Protein AF-A0AAW0NR83-F1 (afdb_monomer)

Sequence (192 aa):
MALLSALTPVLAAVLCVIIGFMFVKSRGSEVKTQAKPKDFRPWVDQDLQDNTDGHGKNDDDDDLEDHTEEEELQHVPYSPPRYPEEAMLKRSQEFYSVMNQRRSVRFISPEPVPREVIDNVIRTAGTAPSGAHTEPWTFVVVSDPETKHQIRLIVEEEEEVNYRQRMGDKWVQDLARLKTNWIKEYLDVAHI

Foldseek 3Di:
DPDPPPCVVVVVVVVVVVVVVVVVVVVPDDDPPPDPDPPCDPPDDPVPPDCPVDPDPDPPPPPPPPPPPVVPDDDDDDDDDDDDPVVVVVVVVVVCVVVVPDDDDQDAALDADDVVVVVVVVVVVQPDDDDVNPSPDDDDDDADLVVLVVVLVVQLVVQQCCLVPVVDDVNNVVCVVVVDGSHRVCSNRDHD

InterPro domains:
  IPR000415 Nitroreductase-like [G3DSA:3.40.109.10] (69-192)
  IPR000415 Nitroreductase-like [SSF55469] (93-170)
  IPR029479 Nitroreductase [PF00881] (101-161)
  IPR050627 Nitroreductase/BluB [PTHR23026] (84-191)

Structure (mmCIF, N/CA/C/O backbone):
data_AF-A0AAW0NR83-F1
#
_entry.id   AF-A0AAW0NR83-F1
#
loop_
_atom_site.group_PDB
_atom_site.id
_atom_site.type_symbol
_atom_site.label_atom_id
_atom_site.label_alt_id
_atom_site.label_comp_id
_atom_site.label_asym_id
_atom_site.label_entity_id
_atom_site.label_seq_id
_atom_site.pdbx_PDB_ins_code
_atom_site.Cartn_x
_atom_site.Cartn_y
_atom_site.Cartn_z
_atom_site.occupancy
_atom_site.B_iso_or_equiv
_atom_site.auth_seq_id
_atom_site.auth_comp_id
_atom_site.auth_asym_id
_atom_site.auth_atom_id
_atom_site.pdbx_PDB_model_num
ATOM 1 N N . MET A 1 1 ? -9.651 94.590 4.106 1.00 51.81 1 MET A N 1
ATOM 2 C CA . MET A 1 1 ? -9.688 93.504 5.115 1.00 51.81 1 MET A CA 1
ATOM 3 C C . MET A 1 1 ? -8.760 92.389 4.644 1.00 51.81 1 MET A C 1
ATOM 5 O O . MET A 1 1 ? -9.206 91.369 4.144 1.00 51.81 1 MET A O 1
ATOM 9 N N . ALA A 1 2 ? -7.455 92.658 4.691 1.00 57.59 2 ALA A N 1
ATOM 10 C CA . ALA A 1 2 ? -6.404 91.938 3.971 1.00 57.59 2 ALA A CA 1
ATOM 11 C C . ALA A 1 2 ? -5.370 91.346 4.948 1.00 57.59 2 ALA A C 1
ATOM 13 O O . ALA A 1 2 ? -4.185 91.630 4.843 1.00 57.59 2 ALA A O 1
ATOM 14 N N . LEU A 1 3 ? -5.826 90.570 5.941 1.00 56.59 3 LEU A N 1
ATOM 15 C CA . LEU A 1 3 ? -4.945 89.986 6.970 1.00 56.59 3 LEU A CA 1
ATOM 16 C C . LEU A 1 3 ? -5.145 88.477 7.223 1.00 56.59 3 LEU A C 1
ATOM 18 O O . LEU A 1 3 ? -4.473 87.923 8.082 1.00 56.59 3 LEU A O 1
ATOM 22 N N . LEU A 1 4 ? -5.996 87.777 6.458 1.00 58.78 4 LEU A N 1
ATOM 23 C CA . LEU A 1 4 ? -6.287 86.342 6.672 1.00 58.78 4 LEU A CA 1
ATOM 24 C C . LEU A 1 4 ? -5.821 85.396 5.542 1.00 58.78 4 LEU A C 1
ATOM 26 O O . LEU A 1 4 ? -6.025 84.193 5.639 1.00 58.78 4 LEU A O 1
ATOM 30 N N . SER A 1 5 ? -5.148 85.899 4.497 1.00 62.84 5 SER A N 1
ATOM 31 C CA . SER A 1 5 ? -4.707 85.092 3.337 1.00 62.84 5 SER A CA 1
ATOM 32 C C . SER A 1 5 ? -3.229 84.662 3.365 1.00 62.84 5 SER A C 1
ATOM 34 O O . SER A 1 5 ? -2.835 83.841 2.543 1.00 62.84 5 SER A O 1
ATOM 36 N N . ALA A 1 6 ? -2.401 85.199 4.269 1.00 60.38 6 ALA A N 1
ATOM 37 C CA . ALA A 1 6 ? -0.961 84.894 4.326 1.00 60.38 6 ALA A CA 1
ATOM 38 C C . ALA A 1 6 ? -0.578 83.898 5.441 1.00 60.38 6 ALA A C 1
ATOM 40 O O . ALA A 1 6 ? 0.533 83.376 5.450 1.00 60.38 6 ALA A O 1
ATOM 41 N N . LEU A 1 7 ? -1.493 83.614 6.376 1.00 61.34 7 LEU A N 1
ATOM 42 C CA . LEU A 1 7 ? -1.239 82.767 7.550 1.00 61.34 7 LEU A CA 1
ATOM 43 C C . LEU A 1 7 ? -1.549 81.279 7.328 1.00 61.34 7 LEU A C 1
ATOM 45 O O . LEU A 1 7 ? -1.087 80.442 8.098 1.00 61.34 7 LEU A O 1
ATOM 49 N N . THR A 1 8 ? -2.273 80.926 6.267 1.00 66.69 8 THR A N 1
ATOM 50 C CA . THR A 1 8 ? -2.659 79.544 5.944 1.00 66.69 8 THR A CA 1
ATOM 51 C C . THR A 1 8 ? -1.502 78.626 5.510 1.00 66.69 8 THR A C 1
ATOM 53 O O . THR A 1 8 ? -1.447 77.509 6.027 1.00 66.69 8 THR A O 1
ATOM 56 N N . PRO A 1 9 ? -0.534 79.026 4.654 1.00 72.75 9 PRO A N 1
ATOM 57 C CA . PRO A 1 9 ? 0.568 78.130 4.289 1.00 72.75 9 PRO A CA 1
ATOM 58 C C . PRO A 1 9 ? 1.574 77.940 5.435 1.00 72.75 9 PRO A C 1
ATOM 60 O O . PRO A 1 9 ? 2.150 76.863 5.575 1.00 72.75 9 PRO A O 1
ATOM 63 N N . VAL A 1 10 ? 1.746 78.950 6.295 1.00 77.06 10 VAL A N 1
ATOM 64 C CA . VAL A 1 10 ? 2.647 78.882 7.458 1.00 77.06 10 VAL A CA 1
ATOM 65 C C . VAL A 1 10 ? 2.077 77.952 8.533 1.00 77.06 10 VAL A C 1
ATOM 67 O O . VAL A 1 10 ? 2.801 77.105 9.051 1.00 77.06 10 VAL A O 1
ATOM 70 N N . LEU A 1 11 ? 0.772 78.035 8.815 1.00 75.81 11 LEU A N 1
ATOM 71 C CA . LEU A 1 11 ? 0.096 77.112 9.735 1.00 75.81 11 LEU A CA 1
ATOM 72 C C . LEU A 1 11 ? 0.131 75.662 9.237 1.00 75.81 11 LEU A C 1
ATOM 74 O O . LEU A 1 11 ? 0.391 74.764 10.033 1.00 75.81 11 LEU A O 1
ATOM 78 N N . ALA A 1 12 ? -0.060 75.427 7.934 1.00 77.56 12 ALA A N 1
ATOM 79 C CA . ALA A 1 12 ? 0.032 74.088 7.349 1.00 77.56 12 ALA A CA 1
ATOM 80 C C . ALA A 1 12 ? 1.455 73.505 7.437 1.00 77.56 12 ALA A C 1
ATOM 82 O O . ALA A 1 12 ? 1.621 72.344 7.806 1.00 77.56 12 ALA A O 1
ATOM 83 N N . ALA A 1 13 ? 2.489 74.312 7.174 1.00 80.75 13 ALA A N 1
ATOM 84 C CA . ALA A 1 13 ? 3.881 73.881 7.298 1.00 80.75 13 ALA A CA 1
ATOM 85 C C . ALA A 1 13 ? 4.257 73.542 8.752 1.00 80.75 13 ALA A C 1
ATOM 87 O O . ALA A 1 13 ? 4.880 72.511 9.003 1.00 80.75 13 ALA A O 1
ATOM 88 N N . VAL A 1 14 ? 3.823 74.360 9.719 1.00 84.56 14 VAL A N 1
ATOM 89 C CA . VAL A 1 14 ? 4.037 74.097 11.152 1.00 84.56 14 VAL A CA 1
ATOM 90 C C . VAL A 1 14 ? 3.306 72.824 11.592 1.00 84.56 14 VAL A C 1
ATOM 92 O O . VAL A 1 14 ? 3.890 72.005 12.300 1.00 84.56 14 VAL A O 1
ATOM 95 N N . LEU A 1 15 ? 2.076 72.595 11.120 1.00 82.81 15 LEU A N 1
ATOM 96 C CA . LEU A 1 15 ? 1.317 71.378 11.423 1.00 82.81 15 LEU A CA 1
ATOM 97 C C . LEU A 1 15 ? 2.002 70.117 10.861 1.00 82.81 15 LEU A C 1
ATOM 99 O O . LEU A 1 15 ? 2.117 69.119 11.569 1.00 82.81 15 LEU A O 1
ATOM 103 N N . CYS A 1 16 ? 2.527 70.171 9.632 1.00 79.00 16 CYS A N 1
ATOM 104 C CA . CYS A 1 16 ? 3.270 69.063 9.020 1.00 79.00 16 CYS A CA 1
ATOM 105 C C . CYS A 1 16 ? 4.573 68.740 9.768 1.00 79.00 16 CYS A C 1
ATOM 107 O O . CYS A 1 16 ? 4.898 67.567 9.952 1.00 79.00 16 CYS A O 1
ATOM 109 N N . VAL A 1 17 ? 5.300 69.758 10.245 1.00 84.75 17 VAL A N 1
ATOM 110 C CA . VAL A 1 17 ? 6.517 69.561 11.053 1.00 84.75 17 VAL A CA 1
ATOM 111 C C . VAL A 1 17 ? 6.177 68.953 12.417 1.00 84.75 17 VAL A C 1
ATOM 113 O O . VAL A 1 17 ? 6.865 68.033 12.853 1.00 84.75 17 VAL A O 1
ATOM 116 N N . ILE A 1 18 ? 5.094 69.395 13.067 1.00 82.94 18 ILE A N 1
ATOM 117 C CA . ILE A 1 18 ? 4.640 68.837 14.353 1.00 82.94 18 ILE A CA 1
ATOM 118 C C . ILE A 1 18 ? 4.203 67.373 14.193 1.00 82.94 18 ILE A C 1
ATOM 120 O O . ILE A 1 18 ? 4.628 66.527 14.980 1.00 82.94 18 ILE A O 1
ATOM 124 N N . ILE A 1 19 ? 3.426 67.044 13.155 1.00 79.44 19 ILE A N 1
ATOM 125 C CA . ILE A 1 19 ? 2.998 65.663 12.868 1.00 79.44 19 ILE A CA 1
ATOM 126 C C . ILE A 1 19 ? 4.209 64.775 12.541 1.00 79.44 19 ILE A C 1
ATOM 128 O O . ILE A 1 19 ? 4.310 63.662 13.059 1.00 79.44 19 ILE A O 1
ATOM 132 N N . GLY A 1 20 ? 5.168 65.274 11.753 1.00 75.31 20 GLY A N 1
ATOM 133 C CA . GLY A 1 20 ? 6.422 64.572 11.468 1.00 75.31 20 GLY A CA 1
ATOM 134 C C . GLY A 1 20 ? 7.257 64.320 12.728 1.00 75.31 20 GLY A C 1
ATOM 135 O O . GLY A 1 20 ? 7.747 63.210 12.932 1.00 75.31 20 GLY A O 1
ATOM 136 N N . PHE A 1 21 ? 7.360 65.307 13.623 1.00 75.38 21 PHE A N 1
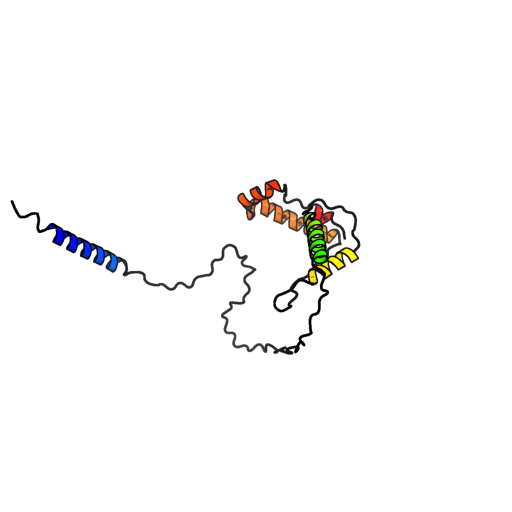ATOM 137 C CA . PHE A 1 21 ? 8.086 65.170 14.888 1.00 75.38 21 PHE A CA 1
ATOM 138 C C . PHE A 1 21 ? 7.394 64.194 15.851 1.00 75.38 21 PHE A C 1
ATOM 140 O O . PHE A 1 21 ? 8.069 63.421 16.530 1.00 75.38 21 PHE A O 1
ATOM 147 N N . MET A 1 22 ? 6.055 64.158 15.870 1.00 73.38 22 MET A N 1
ATOM 148 C CA . MET A 1 22 ? 5.290 63.149 16.611 1.00 73.38 22 MET A CA 1
ATOM 149 C C . MET A 1 22 ? 5.502 61.737 16.046 1.00 73.38 22 MET A C 1
ATOM 151 O O . MET A 1 22 ? 5.688 60.807 16.826 1.00 73.38 22 MET A O 1
ATOM 155 N N . PHE A 1 23 ? 5.569 61.569 14.720 1.00 67.56 23 PHE A N 1
ATOM 156 C CA . PHE A 1 23 ? 5.873 60.277 14.087 1.00 67.56 23 PHE A CA 1
ATOM 157 C C . PHE A 1 23 ? 7.313 59.807 14.346 1.00 67.56 23 PHE A C 1
ATOM 159 O O . PHE A 1 23 ? 7.539 58.621 14.580 1.00 67.56 23 PHE A O 1
ATOM 166 N N . VAL A 1 24 ? 8.292 60.719 14.345 1.00 67.88 24 VAL A N 1
ATOM 167 C CA . VAL A 1 24 ? 9.697 60.394 14.654 1.00 67.88 24 VAL A CA 1
ATOM 168 C C . VAL A 1 24 ? 9.872 60.072 16.140 1.00 67.88 24 VAL A C 1
ATOM 170 O O . VAL A 1 24 ? 10.526 59.087 16.475 1.00 67.88 24 VAL A O 1
ATOM 173 N N . LYS A 1 25 ? 9.236 60.836 17.038 1.00 64.06 25 LYS A N 1
ATOM 174 C CA . LYS A 1 25 ? 9.297 60.595 18.488 1.00 64.06 25 LYS A CA 1
ATOM 175 C C . LYS A 1 25 ? 8.503 59.351 18.914 1.00 64.06 25 LYS A C 1
ATOM 177 O O . LYS A 1 25 ? 8.915 58.674 19.847 1.00 64.06 25 LYS A O 1
ATOM 182 N N . SER A 1 26 ? 7.435 58.993 18.194 1.00 53.50 26 SER A N 1
ATOM 183 C CA . SER A 1 26 ? 6.688 57.739 18.397 1.00 53.50 26 SER A CA 1
ATOM 184 C C . SER A 1 26 ? 7.454 56.490 17.943 1.00 53.50 26 SER A C 1
ATOM 186 O O . SER A 1 26 ? 7.093 55.391 18.354 1.00 53.50 26 SER A O 1
ATOM 188 N N . ARG A 1 27 ? 8.504 56.623 17.120 1.00 51.97 27 ARG A N 1
ATOM 189 C CA . ARG A 1 27 ? 9.370 55.499 16.703 1.00 51.97 27 ARG A CA 1
ATOM 190 C C . ARG A 1 27 ? 10.531 55.237 17.670 1.00 51.97 27 ARG A C 1
ATOM 192 O O . ARG A 1 27 ? 11.371 54.388 17.396 1.00 51.97 27 ARG A O 1
ATOM 199 N N . GLY A 1 28 ? 10.586 55.956 18.792 1.00 53.12 28 GLY A N 1
ATOM 200 C CA . GLY A 1 28 ? 11.671 55.899 19.766 1.00 53.12 28 GLY A CA 1
ATOM 201 C C . GLY A 1 28 ? 11.268 55.308 21.114 1.00 53.12 28 GLY A C 1
ATOM 202 O O . GLY A 1 28 ? 11.457 55.979 22.119 1.00 53.12 28 GLY A O 1
ATOM 203 N N . SER A 1 29 ? 10.728 54.085 21.148 1.00 43.12 29 SER A N 1
ATOM 204 C CA . SER A 1 29 ? 10.818 53.192 22.318 1.00 43.12 29 SER A CA 1
ATOM 205 C C . SER A 1 29 ? 10.321 51.778 21.983 1.00 43.12 29 SER A C 1
ATOM 207 O O . SER A 1 29 ? 9.273 51.350 22.458 1.00 43.12 29 SER A O 1
ATOM 209 N N . GLU A 1 30 ? 11.081 51.027 21.190 1.00 41.03 30 GLU A N 1
ATOM 210 C CA . GLU A 1 30 ? 11.047 49.563 21.272 1.00 41.03 30 GLU A CA 1
ATOM 211 C C . GLU A 1 30 ? 12.407 49.098 21.783 1.00 41.03 30 GLU A C 1
ATOM 213 O O . GLU A 1 30 ? 13.394 48.988 21.055 1.00 41.03 30 GLU A O 1
ATOM 218 N N . VAL A 1 31 ? 12.465 48.886 23.096 1.00 39.31 31 VAL A N 1
ATOM 219 C CA . VAL A 1 31 ? 13.538 48.135 23.739 1.00 39.31 31 VAL A CA 1
ATOM 220 C C . VAL A 1 31 ? 13.448 46.707 23.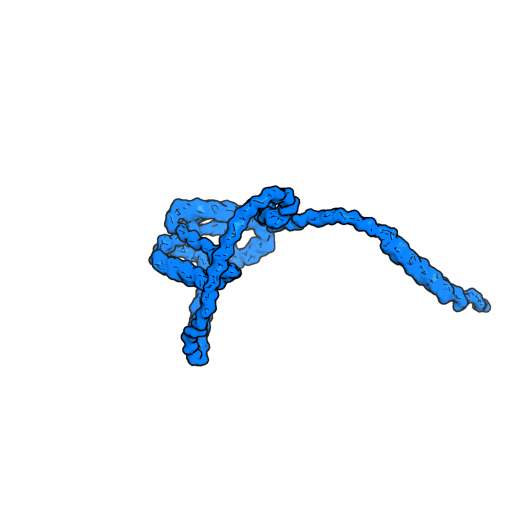206 1.00 39.31 31 VAL A C 1
ATOM 222 O O . VAL A 1 31 ? 12.484 45.995 23.481 1.00 39.31 31 VAL A O 1
ATOM 225 N N . LYS A 1 32 ? 14.451 46.278 22.434 1.00 34.88 32 LYS A N 1
ATOM 226 C CA . LYS A 1 32 ? 14.649 44.864 22.102 1.00 34.88 32 LYS A CA 1
ATOM 227 C C . LYS A 1 32 ? 15.050 44.114 23.371 1.00 34.88 32 LYS A C 1
ATOM 229 O O . LYS A 1 32 ? 16.234 43.950 23.651 1.00 34.88 32 LYS A O 1
ATOM 234 N N . THR A 1 33 ? 14.071 43.619 24.118 1.00 32.91 33 THR A N 1
ATOM 235 C CA . THR A 1 33 ? 14.291 42.463 24.988 1.00 32.91 33 THR A CA 1
ATOM 236 C C . THR A 1 33 ? 14.378 41.248 24.071 1.00 32.91 33 THR A C 1
ATOM 238 O O . THR A 1 33 ? 13.367 40.776 23.557 1.00 32.91 33 THR A O 1
ATOM 241 N N . GLN A 1 34 ? 15.594 40.768 23.804 1.00 34.81 34 GLN A N 1
ATOM 242 C CA . GLN A 1 34 ? 15.801 39.460 23.183 1.00 34.81 34 GLN A CA 1
ATOM 243 C C . GLN A 1 34 ? 15.312 38.377 24.154 1.00 34.81 34 GLN A C 1
ATOM 245 O O . GLN A 1 34 ? 16.064 37.881 24.988 1.00 34.81 34 GLN A O 1
ATOM 250 N N . ALA A 1 35 ? 14.038 38.008 24.052 1.00 42.38 35 ALA A N 1
ATOM 251 C CA . ALA A 1 35 ? 13.578 36.702 24.490 1.00 42.38 35 ALA A CA 1
ATOM 252 C C . ALA A 1 35 ? 13.891 35.712 23.361 1.00 42.38 35 ALA A C 1
ATOM 254 O O . ALA A 1 35 ? 13.433 35.895 22.232 1.00 42.38 35 ALA A O 1
ATOM 255 N N . LYS A 1 36 ? 14.704 34.688 23.648 1.00 36.47 36 LYS A N 1
ATOM 256 C CA . LYS A 1 36 ? 14.874 33.536 22.750 1.00 36.47 36 LYS A CA 1
ATOM 257 C C . LYS A 1 36 ? 13.480 32.975 22.422 1.00 36.47 36 LYS A C 1
ATOM 259 O O . LYS A 1 36 ? 12.700 32.795 23.362 1.00 36.47 36 LYS A O 1
ATOM 264 N N . PRO A 1 37 ? 13.146 32.689 21.154 1.00 34.41 37 PRO A N 1
ATOM 265 C CA . PRO A 1 37 ? 11.890 32.026 20.854 1.00 34.41 37 PRO A CA 1
ATOM 266 C C . PRO A 1 37 ? 11.963 30.620 21.456 1.00 34.41 37 PRO A C 1
ATOM 268 O O . PRO A 1 37 ? 12.789 29.807 21.051 1.00 34.41 37 PRO A O 1
ATOM 271 N N . LYS A 1 38 ? 11.139 30.348 22.474 1.00 46.84 38 LYS A N 1
ATOM 272 C CA . LYS A 1 38 ? 10.776 28.967 22.788 1.00 46.84 38 LYS A CA 1
ATOM 273 C C . LYS A 1 38 ? 9.878 28.518 21.650 1.00 46.84 38 LYS A C 1
ATOM 275 O O . LYS A 1 38 ? 8.823 29.110 21.432 1.00 46.84 38 LYS A O 1
ATOM 280 N N . ASP A 1 39 ? 10.361 27.532 20.920 1.00 50.97 39 ASP A N 1
ATOM 281 C CA . ASP A 1 39 ? 9.724 26.940 19.759 1.00 50.97 39 ASP A CA 1
ATOM 282 C C . ASP A 1 39 ? 8.417 26.261 20.204 1.00 50.97 39 ASP A C 1
ATOM 284 O O . ASP A 1 39 ? 8.386 25.101 20.603 1.00 50.97 39 ASP A O 1
ATOM 288 N N . PHE A 1 40 ? 7.327 27.028 20.273 1.00 44.75 40 PHE A N 1
ATOM 289 C CA . PHE A 1 40 ? 6.031 26.516 20.705 1.00 44.75 40 PHE A CA 1
ATOM 290 C C . PHE A 1 40 ? 5.298 25.999 19.471 1.00 44.75 40 PHE A C 1
ATOM 292 O O . PHE A 1 40 ? 4.624 26.757 18.773 1.00 44.75 40 PHE A O 1
ATOM 299 N N . ARG A 1 41 ? 5.480 24.707 19.177 1.00 58.50 41 ARG A N 1
ATOM 300 C CA . ARG A 1 41 ? 4.771 23.976 18.119 1.00 58.50 41 ARG A CA 1
ATOM 301 C C . ARG A 1 41 ? 3.628 23.179 18.771 1.00 58.50 41 ARG A C 1
ATOM 303 O O . ARG A 1 41 ? 3.885 22.095 19.277 1.00 58.50 41 ARG A O 1
ATOM 310 N N . PRO A 1 42 ? 2.373 23.673 18.784 1.00 53.88 42 PRO A N 1
ATOM 311 C CA . PRO A 1 42 ? 1.284 23.068 19.569 1.00 53.88 42 PRO A CA 1
ATOM 312 C C . PRO A 1 42 ? 0.778 21.717 19.038 1.00 53.88 42 PRO A C 1
ATOM 314 O O . PRO A 1 42 ? -0.084 21.113 19.659 1.00 53.88 42 PRO A O 1
ATOM 317 N N . TRP A 1 43 ? 1.257 21.300 17.865 1.00 55.34 43 TRP A N 1
ATOM 318 C CA . TRP A 1 43 ? 0.833 20.102 17.132 1.00 55.34 43 TRP A CA 1
ATOM 319 C C . TRP A 1 43 ? 1.953 19.064 16.983 1.00 55.34 43 TRP A C 1
ATOM 321 O O . TRP A 1 43 ? 1.799 18.104 16.238 1.00 55.34 43 TRP A O 1
ATOM 331 N N . VAL A 1 44 ? 3.099 19.288 17.630 1.00 50.03 44 VAL A N 1
ATOM 332 C CA . VAL A 1 44 ? 4.182 18.306 17.681 1.00 50.03 44 VAL A CA 1
ATOM 333 C C . VAL A 1 44 ? 4.055 17.597 19.017 1.00 50.03 44 VAL A C 1
ATOM 335 O O . VAL A 1 44 ? 4.216 18.233 20.061 1.00 50.03 44 VAL A O 1
ATOM 338 N N . ASP A 1 45 ? 3.724 16.310 18.963 1.00 64.94 45 ASP A N 1
ATOM 339 C CA . ASP A 1 45 ? 3.729 15.425 20.122 1.00 64.94 45 ASP A CA 1
ATOM 340 C C . ASP A 1 45 ? 5.099 15.535 20.811 1.00 64.94 45 ASP A C 1
ATOM 342 O O . ASP A 1 45 ? 6.155 15.516 20.172 1.00 64.94 45 ASP A O 1
ATOM 346 N N . GLN A 1 46 ? 5.086 15.799 22.116 1.00 55.12 46 GLN A N 1
ATOM 347 C CA . GLN A 1 46 ? 6.273 16.214 22.873 1.00 55.12 46 GLN A CA 1
ATOM 348 C C . GLN A 1 46 ? 7.317 15.086 22.992 1.00 55.12 46 GLN A C 1
ATOM 350 O O . GLN A 1 46 ? 8.488 15.338 23.250 1.00 55.12 46 GLN A O 1
ATOM 355 N N . ASP A 1 47 ? 6.876 13.859 22.749 1.00 57.09 47 ASP A N 1
ATOM 356 C CA . ASP A 1 47 ? 7.601 12.597 22.637 1.00 57.09 47 ASP A CA 1
ATOM 357 C C . ASP A 1 47 ? 8.257 12.366 21.261 1.00 57.09 47 ASP A C 1
ATOM 359 O O . ASP A 1 47 ? 9.094 11.476 21.137 1.00 57.09 47 ASP A O 1
ATOM 363 N N . LEU A 1 48 ? 7.966 13.201 20.253 1.00 55.22 48 LEU A N 1
ATOM 364 C CA . LEU A 1 48 ? 8.656 13.225 18.950 1.00 55.22 48 LEU A CA 1
ATOM 365 C C . LEU A 1 48 ? 9.758 14.294 18.866 1.00 55.22 48 LEU A C 1
ATOM 367 O O . LEU A 1 48 ? 10.245 14.613 17.778 1.00 55.22 48 LEU A O 1
ATOM 371 N N . GLN A 1 49 ? 10.157 14.874 19.999 1.00 53.50 49 GLN A N 1
ATOM 372 C CA . GLN A 1 49 ? 11.339 15.729 20.064 1.00 53.50 49 GLN A CA 1
ATOM 373 C C . GLN A 1 49 ? 12.590 14.856 19.960 1.00 53.50 49 GLN A C 1
ATOM 375 O O . GLN A 1 49 ? 13.097 14.342 20.953 1.00 53.50 49 GLN A O 1
ATOM 380 N N . ASP A 1 50 ? 13.075 14.682 18.733 1.00 57.16 50 ASP A N 1
ATOM 381 C CA . ASP A 1 50 ? 14.439 14.228 18.488 1.00 57.16 50 ASP A CA 1
ATOM 382 C C . ASP A 1 50 ? 15.409 15.215 19.165 1.00 57.16 50 ASP A C 1
ATOM 384 O O . ASP A 1 50 ? 15.340 16.431 18.961 1.00 57.16 50 ASP A O 1
ATOM 388 N N . ASN A 1 51 ? 16.301 14.694 20.007 1.00 48.25 51 ASN A N 1
ATOM 389 C CA . ASN A 1 51 ? 17.286 15.464 20.766 1.00 48.25 51 ASN A CA 1
ATOM 390 C C . ASN A 1 51 ? 18.440 16.000 19.893 1.00 48.25 51 ASN A C 1
ATOM 392 O O . ASN A 1 51 ? 19.473 16.408 20.426 1.00 48.25 51 ASN A O 1
ATOM 396 N N . THR A 1 52 ? 18.279 16.060 18.571 1.00 55.25 52 THR A N 1
ATOM 397 C CA . THR A 1 52 ? 19.260 16.623 17.628 1.00 55.25 52 THR A CA 1
ATOM 398 C C . THR A 1 52 ? 19.673 18.077 17.897 1.00 55.25 52 THR A C 1
ATOM 400 O O . THR A 1 52 ? 20.738 18.481 17.443 1.00 55.25 52 THR A O 1
ATOM 403 N N . ASP A 1 53 ? 18.918 18.849 18.691 1.00 50.28 53 ASP A N 1
ATOM 404 C CA . ASP A 1 53 ? 19.277 20.230 19.072 1.00 50.28 53 ASP A CA 1
ATOM 405 C C . ASP A 1 53 ? 19.804 20.359 20.520 1.00 50.28 53 ASP A C 1
ATOM 407 O O . ASP A 1 53 ? 19.651 21.386 21.194 1.00 50.28 53 ASP A O 1
ATOM 411 N N . GLY A 1 54 ? 20.470 19.318 21.020 1.00 40.72 54 GLY A N 1
ATOM 412 C CA . GLY A 1 54 ? 21.226 19.361 22.266 1.00 40.72 54 GLY A CA 1
ATOM 413 C C . GLY A 1 54 ? 22.528 20.156 22.133 1.00 40.72 54 GLY A C 1
ATOM 414 O O . GLY A 1 54 ? 23.586 19.595 21.874 1.00 40.72 54 GLY A O 1
ATOM 415 N N . HIS A 1 55 ? 22.500 21.463 22.408 1.00 47.81 55 HIS A N 1
ATOM 416 C CA . HIS A 1 55 ? 23.691 22.198 22.864 1.00 47.81 55 HIS A CA 1
ATOM 417 C C . HIS A 1 55 ? 24.074 21.737 24.285 1.00 47.81 55 HIS A C 1
ATOM 419 O O . HIS A 1 55 ? 23.906 22.459 25.269 1.00 47.81 55 HIS A O 1
ATOM 425 N N . GLY A 1 56 ? 24.574 20.507 24.383 1.00 39.94 56 GLY A N 1
ATOM 426 C CA . GLY A 1 56 ? 25.303 19.967 25.520 1.00 39.94 56 GLY A CA 1
ATOM 427 C C . GLY A 1 56 ? 26.729 19.729 25.058 1.00 39.94 56 GLY A C 1
ATOM 428 O O . GLY A 1 56 ? 26.995 18.803 24.304 1.00 39.94 56 GLY A O 1
ATOM 429 N N . LYS A 1 57 ? 27.636 20.618 25.453 1.00 44.38 57 LYS A N 1
ATOM 430 C CA . LYS A 1 57 ? 29.068 20.438 25.250 1.00 44.38 57 LYS A CA 1
ATOM 431 C C . LYS A 1 57 ? 29.524 19.365 26.240 1.00 44.38 57 LYS A C 1
ATOM 433 O O . LYS A 1 57 ? 29.879 19.695 27.367 1.00 44.38 57 LYS A O 1
ATOM 438 N N . ASN A 1 58 ? 29.378 18.105 25.852 1.00 38.53 58 ASN A N 1
ATOM 439 C CA . ASN A 1 58 ? 30.039 16.994 26.515 1.00 38.53 58 ASN A CA 1
ATOM 440 C C . ASN A 1 58 ? 31.373 16.823 25.791 1.00 38.53 58 ASN A C 1
ATOM 442 O O . ASN A 1 58 ? 31.397 16.456 24.621 1.00 38.53 58 ASN A O 1
ATOM 446 N N . ASP A 1 59 ? 32.456 17.188 26.475 1.00 44.88 59 ASP A N 1
ATOM 447 C CA . ASP A 1 59 ? 33.842 16.969 26.051 1.00 44.88 59 ASP A CA 1
ATOM 448 C C . ASP A 1 59 ? 34.250 15.503 26.319 1.00 44.88 59 ASP A C 1
ATOM 450 O O . ASP A 1 59 ? 35.316 15.235 26.869 1.00 44.88 59 ASP A O 1
ATOM 454 N N . ASP A 1 60 ? 33.371 14.566 25.969 1.00 47.78 60 ASP A N 1
ATOM 455 C CA . ASP A 1 60 ? 33.698 13.152 25.874 1.00 47.78 60 ASP A CA 1
ATOM 456 C C . ASP A 1 60 ? 33.702 12.864 24.375 1.00 47.78 60 ASP A C 1
ATOM 458 O O . ASP A 1 60 ? 32.649 12.802 23.739 1.00 47.78 60 ASP A O 1
ATOM 462 N N . ASP A 1 61 ? 34.908 12.828 23.809 1.00 49.19 61 ASP A N 1
ATOM 463 C CA . ASP A 1 61 ? 35.186 12.293 22.482 1.00 49.19 61 ASP A CA 1
ATOM 464 C C . ASP A 1 61 ? 34.702 10.830 22.471 1.00 49.19 61 ASP A C 1
ATOM 466 O O . ASP A 1 61 ? 35.465 9.901 22.727 1.00 49.19 61 ASP A O 1
ATOM 470 N N . ASP A 1 62 ? 33.400 10.627 22.253 1.00 49.81 62 ASP A N 1
ATOM 471 C CA . ASP A 1 62 ? 32.874 9.360 21.774 1.00 49.81 62 ASP A CA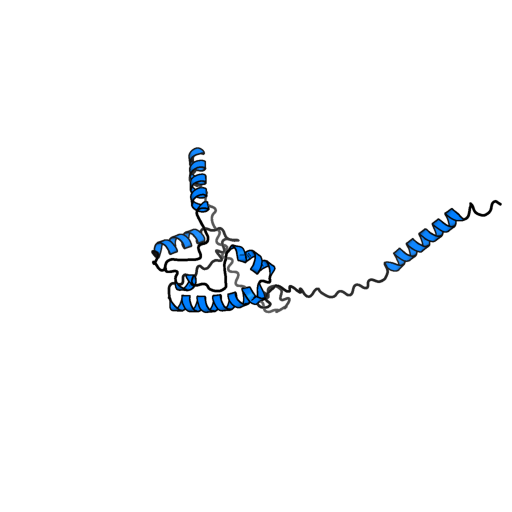 1
ATOM 472 C C . ASP A 1 62 ? 33.520 9.175 20.406 1.00 49.81 62 ASP A C 1
ATOM 474 O O . ASP A 1 62 ? 33.187 9.875 19.444 1.00 49.81 62 ASP A O 1
ATOM 478 N N . ASP A 1 63 ? 34.505 8.279 20.372 1.00 51.56 63 ASP A N 1
ATOM 479 C CA . ASP A 1 63 ? 35.078 7.680 19.181 1.00 51.56 63 ASP A CA 1
ATOM 480 C C . ASP A 1 63 ? 33.921 7.173 18.305 1.00 51.56 63 ASP A C 1
ATOM 482 O O . ASP A 1 63 ? 33.502 6.016 18.374 1.00 51.56 63 ASP A O 1
ATOM 486 N N . LEU A 1 64 ? 33.362 8.070 17.490 1.00 49.72 64 LEU A N 1
ATOM 487 C CA . LEU A 1 64 ? 32.606 7.728 16.303 1.00 49.72 64 LEU A CA 1
ATOM 488 C C . LEU A 1 64 ? 33.604 6.969 15.445 1.00 49.72 64 LEU A C 1
ATOM 490 O O . LEU A 1 64 ? 34.383 7.579 14.712 1.00 49.72 64 LEU A O 1
ATOM 494 N N . GLU A 1 65 ? 33.636 5.648 15.625 1.00 47.12 65 GLU A N 1
ATOM 495 C CA . GLU A 1 65 ? 34.351 4.750 14.741 1.00 47.12 65 GLU A CA 1
ATOM 496 C C . GLU A 1 65 ? 33.889 5.100 13.333 1.00 47.12 65 GLU A C 1
ATOM 498 O O . GLU A 1 65 ? 32.735 4.900 12.944 1.00 47.12 65 GLU A O 1
ATOM 503 N N . ASP A 1 66 ? 34.808 5.739 12.622 1.00 46.62 66 ASP A N 1
ATOM 504 C CA . ASP A 1 66 ? 34.690 6.144 11.245 1.00 46.62 66 ASP A CA 1
ATOM 505 C C . ASP A 1 66 ? 34.609 4.863 10.416 1.00 46.62 66 ASP A C 1
ATOM 507 O O . ASP A 1 66 ? 35.590 4.381 9.857 1.00 46.62 66 ASP A O 1
ATOM 511 N N . HIS A 1 67 ? 33.424 4.255 10.374 1.00 45.75 67 HIS A N 1
ATOM 512 C CA . HIS A 1 67 ? 33.081 3.233 9.399 1.00 45.75 67 HIS A CA 1
ATOM 513 C C . HIS A 1 67 ? 32.878 3.901 8.027 1.00 45.75 67 HIS A C 1
ATOM 515 O O . HIS A 1 67 ? 31.898 3.638 7.336 1.00 45.75 67 HIS A O 1
ATOM 521 N N . THR A 1 68 ? 33.801 4.771 7.607 1.00 49.12 68 THR A N 1
ATOM 522 C CA . THR A 1 68 ? 34.006 5.122 6.199 1.00 49.12 68 THR A CA 1
ATOM 523 C C . THR A 1 68 ? 34.835 4.027 5.540 1.00 49.12 68 THR A C 1
ATOM 525 O O . THR A 1 68 ? 35.861 4.256 4.904 1.00 49.12 68 THR A O 1
ATOM 528 N N . GLU A 1 69 ? 34.331 2.796 5.587 1.00 51.97 69 GLU A N 1
ATOM 529 C CA . GLU A 1 69 ? 34.458 1.995 4.378 1.00 51.97 69 GLU A CA 1
ATOM 530 C C . GLU A 1 69 ? 33.467 2.617 3.390 1.00 51.97 69 GLU A C 1
ATOM 532 O O . GLU A 1 69 ? 32.329 2.175 3.255 1.00 51.97 69 GLU A O 1
ATOM 537 N N . GLU A 1 70 ? 33.865 3.738 2.770 1.00 57.25 70 GLU A N 1
ATOM 538 C CA . GLU A 1 70 ? 33.222 4.233 1.559 1.00 57.25 70 GLU A CA 1
ATOM 539 C C . GLU A 1 70 ? 33.350 3.094 0.547 1.00 57.25 70 GLU A C 1
ATOM 541 O O . GLU A 1 70 ? 34.369 2.964 -0.133 1.00 57.25 70 GLU A O 1
ATOM 546 N N . GLU A 1 71 ? 32.359 2.199 0.504 1.00 64.94 71 GLU A N 1
ATOM 547 C CA . GLU A 1 71 ? 32.252 1.229 -0.572 1.00 64.94 71 GLU A CA 1
ATOM 548 C C . GLU A 1 71 ? 32.264 2.047 -1.863 1.00 64.94 71 GLU A C 1
ATOM 550 O O . GLU A 1 71 ? 31.316 2.774 -2.170 1.00 64.94 71 GLU A O 1
ATOM 555 N N . GLU A 1 72 ? 33.380 2.001 -2.592 1.00 76.12 72 GLU A N 1
ATOM 556 C CA . GLU A 1 72 ? 33.548 2.710 -3.854 1.00 76.12 72 GLU A CA 1
ATOM 557 C C . GLU A 1 72 ? 32.668 2.006 -4.895 1.00 76.12 72 GLU A C 1
ATOM 559 O O . GLU A 1 72 ? 33.102 1.148 -5.668 1.00 76.12 72 GLU A O 1
ATOM 564 N N . LEU A 1 73 ? 31.368 2.303 -4.850 1.00 87.56 73 LEU A N 1
ATOM 565 C CA . LEU A 1 73 ? 30.374 1.659 -5.690 1.00 87.56 73 LEU A CA 1
ATOM 566 C C . LEU A 1 73 ? 30.623 2.052 -7.146 1.00 87.56 73 LEU A C 1
ATOM 568 O O . LEU A 1 73 ? 30.553 3.219 -7.539 1.00 87.56 73 LEU A O 1
ATOM 572 N N . GLN A 1 74 ? 30.887 1.049 -7.979 1.00 93.62 74 GLN A N 1
ATOM 573 C CA . GLN A 1 74 ? 31.110 1.266 -9.397 1.00 93.62 74 GLN A CA 1
ATOM 574 C C . GLN A 1 74 ? 29.811 1.697 -10.092 1.00 93.62 74 GLN A C 1
ATOM 576 O O . GLN A 1 74 ? 28.802 0.992 -10.068 1.00 93.62 74 GLN A O 1
ATOM 581 N N . HIS A 1 75 ? 29.856 2.812 -10.823 1.00 95.44 75 HIS A N 1
ATOM 582 C CA . HIS A 1 75 ? 28.792 3.147 -11.765 1.00 95.44 75 HIS A CA 1
ATOM 583 C C . HIS A 1 75 ? 28.747 2.140 -12.922 1.00 95.44 75 HIS A C 1
ATOM 585 O O . HIS A 1 75 ? 29.736 1.932 -13.629 1.00 95.44 75 HIS A O 1
ATOM 591 N N . VAL A 1 76 ? 27.569 1.563 -13.162 1.00 96.06 76 VAL A N 1
ATOM 592 C CA . VAL A 1 76 ? 27.320 0.606 -14.249 1.00 96.06 76 VAL A CA 1
ATOM 593 C C . VAL A 1 76 ? 26.430 1.219 -15.345 1.00 96.06 76 VAL A C 1
ATOM 595 O O . VAL A 1 76 ? 25.521 1.991 -15.030 1.00 96.06 76 VAL A O 1
ATOM 598 N N . PRO A 1 77 ? 26.641 0.904 -16.642 1.00 97.62 77 PRO A N 1
ATOM 599 C CA . PRO A 1 77 ? 25.767 1.387 -17.713 1.00 97.62 77 PRO A CA 1
ATOM 600 C C . PRO A 1 77 ? 24.324 0.878 -17.574 1.00 97.62 77 PRO A C 1
ATOM 602 O O . PRO A 1 77 ? 24.089 -0.323 -17.457 1.00 97.62 77 PRO A O 1
ATOM 605 N N . TYR A 1 78 ? 23.345 1.781 -17.666 1.00 97.19 78 TYR A N 1
ATOM 606 C CA . TYR A 1 78 ? 21.919 1.440 -17.647 1.00 97.19 78 TYR A CA 1
ATOM 607 C C . TYR A 1 78 ? 21.355 1.315 -19.072 1.00 97.19 78 TYR A C 1
ATOM 609 O O . TYR A 1 78 ? 21.412 2.264 -19.852 1.00 97.19 78 TYR A O 1
ATOM 617 N N . SER A 1 79 ? 20.790 0.150 -19.412 1.00 96.38 79 SER A N 1
ATOM 618 C CA . SER A 1 79 ? 20.202 -0.131 -20.733 1.00 96.38 79 SER A CA 1
ATOM 619 C C . SER A 1 79 ? 18.823 -0.797 -20.601 1.00 96.38 79 SER A C 1
ATOM 621 O O . SER A 1 79 ? 18.721 -2.027 -20.623 1.00 96.38 79 SER A O 1
ATOM 623 N N . PRO A 1 80 ? 17.743 -0.016 -20.408 1.00 95.25 80 PRO A N 1
ATOM 624 C CA . PRO A 1 80 ? 16.397 -0.561 -20.290 1.00 95.25 80 PRO A CA 1
ATOM 625 C C . PRO A 1 80 ? 15.820 -0.974 -21.654 1.00 95.25 80 PRO A C 1
ATOM 627 O O . PRO A 1 80 ? 16.197 -0.417 -22.690 1.00 95.25 80 PRO A O 1
ATOM 630 N N . PRO A 1 81 ? 14.839 -1.895 -21.681 1.00 95.69 81 PRO A N 1
ATOM 631 C CA . PRO A 1 81 ? 14.114 -2.210 -22.905 1.00 95.69 81 PRO A CA 1
ATOM 632 C C . PRO A 1 81 ? 13.372 -0.971 -23.422 1.00 95.69 81 PRO A C 1
ATOM 634 O O . PRO A 1 81 ? 12.595 -0.343 -22.700 1.00 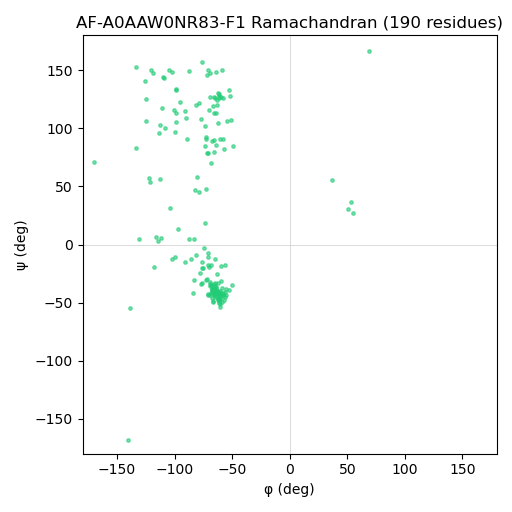95.69 81 PRO A O 1
ATOM 637 N N . ARG A 1 82 ? 13.586 -0.637 -24.699 1.00 96.44 82 ARG A N 1
ATOM 638 C CA . ARG A 1 82 ? 12.870 0.437 -25.396 1.00 96.44 82 ARG A CA 1
ATOM 639 C C . ARG A 1 82 ? 11.738 -0.149 -26.234 1.00 96.44 82 ARG A C 1
ATOM 641 O O . ARG A 1 82 ? 11.943 -1.103 -26.978 1.00 96.44 82 ARG A O 1
ATOM 648 N N . TYR A 1 83 ? 10.559 0.456 -26.141 1.00 97.19 83 TYR A N 1
ATOM 649 C CA . TYR A 1 83 ? 9.373 0.038 -26.888 1.00 97.19 83 TYR A CA 1
ATOM 650 C C . TYR A 1 83 ? 9.090 1.004 -28.053 1.00 97.19 83 TYR A C 1
ATOM 652 O O . TYR A 1 83 ? 9.395 2.193 -27.932 1.00 97.19 83 TYR A O 1
ATOM 660 N N . PRO A 1 84 ? 8.494 0.534 -29.166 1.00 98.44 84 PRO A N 1
ATOM 661 C CA . PRO A 1 84 ? 7.912 1.413 -30.180 1.00 98.44 84 PRO A CA 1
ATOM 662 C C . PRO A 1 84 ? 6.811 2.302 -29.586 1.00 98.44 84 PRO A C 1
ATOM 664 O O . PRO A 1 84 ? 6.114 1.877 -28.665 1.00 98.44 84 PRO A O 1
ATOM 667 N N . GLU A 1 85 ? 6.610 3.501 -30.136 1.00 98.50 85 GLU A N 1
ATOM 668 C CA . GLU A 1 85 ? 5.646 4.483 -29.606 1.00 98.50 85 GLU A CA 1
ATOM 669 C C . GLU A 1 85 ? 4.225 3.921 -29.475 1.00 98.50 85 GLU A C 1
ATOM 671 O O . GLU A 1 85 ? 3.585 4.087 -28.439 1.00 98.50 85 GLU A O 1
ATOM 676 N N . GLU A 1 86 ? 3.754 3.176 -30.477 1.00 98.56 86 GLU A N 1
ATOM 677 C CA . GLU A 1 86 ? 2.447 2.512 -30.439 1.00 98.56 86 GLU A CA 1
ATOM 678 C C . GLU A 1 86 ? 2.323 1.552 -29.242 1.00 98.56 86 GLU A C 1
ATOM 680 O O . GLU A 1 86 ? 1.324 1.560 -28.520 1.00 98.56 86 GLU A O 1
ATOM 685 N N . ALA A 1 87 ? 3.370 0.766 -28.974 1.00 98.38 87 ALA A N 1
ATOM 686 C CA . ALA A 1 87 ? 3.403 -0.142 -27.833 1.00 98.38 87 ALA A CA 1
ATOM 687 C C . ALA A 1 87 ? 3.475 0.619 -26.499 1.00 98.38 87 ALA A C 1
ATOM 689 O O . ALA A 1 87 ? 2.854 0.192 -25.526 1.00 98.38 87 ALA A O 1
ATOM 690 N N . MET A 1 88 ? 4.188 1.751 -26.442 1.00 98.44 88 MET A N 1
ATOM 691 C CA . MET A 1 88 ? 4.224 2.616 -25.255 1.00 98.44 88 MET A CA 1
ATOM 692 C C . MET A 1 88 ? 2.835 3.173 -24.932 1.00 98.44 88 MET A C 1
ATOM 694 O O . MET A 1 88 ? 2.400 3.076 -23.786 1.00 98.44 88 MET A O 1
ATOM 698 N N . LEU A 1 89 ? 2.132 3.700 -25.942 1.00 98.69 89 LEU A N 1
ATOM 699 C CA . LEU A 1 89 ? 0.774 4.238 -25.809 1.00 98.69 89 LEU A CA 1
ATOM 700 C C . LEU A 1 89 ? -0.216 3.165 -25.355 1.00 98.69 89 LEU A C 1
ATOM 702 O O . LEU A 1 89 ? -1.012 3.393 -24.446 1.00 98.69 89 LEU A O 1
ATOM 706 N N . LYS A 1 90 ? -0.142 1.972 -25.950 1.00 98.69 90 LYS A N 1
ATOM 707 C CA . LYS A 1 90 ? -1.006 0.857 -25.561 1.00 98.69 90 LYS A CA 1
ATOM 708 C C . LYS A 1 90 ? -0.776 0.448 -24.104 1.00 98.69 90 LYS A C 1
ATOM 710 O O . LYS A 1 90 ? -1.726 0.375 -23.330 1.00 98.69 90 LYS A O 1
ATOM 715 N N . ARG A 1 91 ? 0.483 0.228 -23.711 1.00 98.44 91 ARG A N 1
ATOM 716 C CA . ARG A 1 91 ? 0.834 -0.218 -22.352 1.00 98.44 91 ARG A CA 1
ATOM 717 C C . ARG A 1 91 ? 0.463 0.813 -21.291 1.00 98.44 91 ARG A C 1
ATOM 719 O O . ARG A 1 91 ? -0.031 0.434 -20.232 1.00 98.44 91 ARG A O 1
ATOM 726 N N . SER A 1 92 ? 0.688 2.101 -21.557 1.00 98.56 92 SER A N 1
ATOM 727 C CA . SER A 1 92 ? 0.327 3.161 -20.611 1.00 98.56 92 SER A CA 1
ATOM 728 C C . SER A 1 92 ? -1.190 3.269 -20.436 1.00 98.56 92 SER A C 1
ATOM 730 O O . SER A 1 92 ? -1.660 3.397 -19.306 1.00 98.56 92 SER A O 1
ATOM 732 N N . GLN A 1 93 ? -1.963 3.130 -21.519 1.00 98.81 93 GLN A N 1
ATOM 733 C CA . GLN A 1 93 ? -3.425 3.131 -21.467 1.00 98.81 93 GLN A CA 1
ATOM 734 C C . GLN A 1 93 ? -3.981 1.919 -20.708 1.00 98.81 93 GLN A C 1
ATOM 736 O O . GLN A 1 93 ? -4.896 2.065 -19.892 1.00 98.81 93 GLN A O 1
ATOM 741 N N . GLU A 1 94 ? -3.438 0.725 -20.949 1.00 98.81 94 GLU A N 1
ATOM 742 C CA . GLU A 1 94 ? -3.816 -0.497 -20.230 1.00 98.81 94 GLU A CA 1
ATOM 743 C C . GLU A 1 94 ? -3.501 -0.371 -18.738 1.00 98.81 94 GLU A C 1
ATOM 745 O O . GLU A 1 94 ? -4.371 -0.615 -17.901 1.00 98.81 94 GLU A O 1
ATOM 750 N N . PHE A 1 95 ? -2.297 0.099 -18.399 1.00 98.75 95 PHE A N 1
ATOM 751 C CA . PHE A 1 95 ? -1.899 0.317 -17.013 1.00 98.75 95 PHE A CA 1
ATOM 752 C C . PHE A 1 95 ? -2.802 1.338 -16.311 1.00 98.75 95 PHE A C 1
ATOM 754 O O . PHE A 1 95 ? -3.315 1.054 -15.230 1.00 98.75 95 PHE A O 1
ATOM 761 N N . TYR A 1 96 ? -3.083 2.484 -16.943 1.00 98.75 96 TYR A N 1
ATOM 762 C CA . TYR A 1 96 ? -4.044 3.459 -16.418 1.00 98.75 96 TYR A CA 1
ATOM 763 C C . TYR A 1 96 ? -5.417 2.823 -16.180 1.00 98.75 96 TYR A C 1
ATOM 765 O O . TYR A 1 96 ? -6.009 3.008 -15.119 1.00 98.75 96 TYR A O 1
ATOM 773 N N . SER A 1 97 ? -5.906 2.036 -17.138 1.00 98.69 97 SER A N 1
ATOM 774 C CA . SER A 1 97 ? -7.221 1.396 -17.049 1.00 98.69 97 SER A CA 1
ATOM 775 C C . SER A 1 97 ? -7.296 0.388 -15.900 1.00 98.69 97 SER A C 1
ATOM 777 O O . SER A 1 97 ? -8.326 0.307 -15.233 1.00 98.69 97 SER A O 1
ATOM 779 N N . VAL A 1 98 ? -6.216 -0.353 -15.628 1.00 98.62 98 VAL A N 1
ATOM 780 C CA . VAL A 1 98 ? -6.107 -1.241 -14.457 1.00 98.62 98 VAL A CA 1
ATOM 781 C C . VAL A 1 98 ? -6.079 -0.425 -13.164 1.00 98.62 98 VAL A C 1
ATOM 783 O O . VAL A 1 98 ? -6.874 -0.671 -12.258 1.00 98.62 98 VAL A O 1
ATOM 786 N N . MET A 1 99 ? -5.229 0.599 -13.083 1.00 98.56 99 MET A N 1
ATOM 787 C CA . MET A 1 99 ? -5.091 1.416 -11.873 1.00 98.56 99 MET A CA 1
ATOM 788 C C . MET A 1 99 ? -6.361 2.209 -11.541 1.00 98.56 99 MET A C 1
ATOM 790 O O . MET A 1 99 ? -6.690 2.381 -10.367 1.00 98.56 99 MET A O 1
ATOM 794 N N . ASN A 1 100 ? -7.118 2.643 -12.551 1.00 98.56 100 ASN A N 1
ATOM 795 C CA . ASN A 1 100 ? -8.376 3.372 -12.377 1.00 98.56 100 ASN A CA 1
ATOM 796 C C . ASN A 1 100 ? -9.515 2.493 -11.824 1.00 98.56 100 ASN A C 1
ATOM 798 O O . ASN A 1 100 ? -10.481 3.009 -11.265 1.00 98.56 100 ASN A O 1
ATOM 802 N N . GLN A 1 101 ? -9.405 1.164 -11.930 1.00 98.50 101 GLN A N 1
ATOM 803 C CA . GLN A 1 101 ? -10.362 0.239 -11.310 1.00 98.50 101 GLN A CA 1
ATOM 804 C C . GLN A 1 101 ? -10.157 0.111 -9.796 1.00 98.50 101 GLN A C 1
ATOM 806 O O . GLN A 1 101 ? -11.079 -0.286 -9.081 1.00 98.50 101 GLN A O 1
ATOM 811 N N . ARG A 1 102 ? -8.974 0.467 -9.276 1.00 98.62 102 ARG A N 1
ATOM 812 C CA . ARG A 1 102 ? -8.664 0.354 -7.849 1.00 98.62 102 ARG A CA 1
ATOM 813 C C . ARG A 1 102 ? -9.581 1.258 -7.027 1.00 98.62 102 ARG A C 1
ATOM 815 O O . ARG A 1 102 ? -9.590 2.481 -7.167 1.00 98.62 102 ARG A O 1
ATOM 822 N N . ARG A 1 103 ? -10.286 0.661 -6.068 1.00 98.56 103 ARG A N 1
ATOM 823 C CA . ARG A 1 103 ? -11.066 1.367 -5.046 1.00 98.56 103 ARG A CA 1
ATOM 824 C C . ARG A 1 103 ? -10.553 1.001 -3.662 1.00 98.56 103 ARG A C 1
ATOM 826 O O . ARG A 1 103 ? -10.060 -0.099 -3.451 1.00 98.56 103 ARG A O 1
ATOM 833 N N . SER A 1 104 ? -10.680 1.923 -2.714 1.00 98.38 104 SER A N 1
ATOM 834 C CA . SER A 1 104 ? -10.482 1.589 -1.303 1.00 98.38 104 SER A CA 1
ATOM 835 C C . SER A 1 104 ? -11.730 0.855 -0.810 1.00 98.38 104 SER A C 1
ATOM 837 O O . SER A 1 104 ? -12.795 1.464 -0.692 1.00 98.38 104 SER A O 1
ATOM 839 N N . VAL A 1 105 ? -11.603 -0.451 -0.588 1.00 98.12 105 VAL A N 1
ATOM 840 C CA . VAL A 1 105 ? -12.681 -1.343 -0.142 1.00 98.12 105 VAL A CA 1
ATOM 841 C C . VAL A 1 105 ? -12.562 -1.540 1.370 1.00 98.12 105 VAL A C 1
ATOM 843 O O . VAL A 1 105 ? -11.467 -1.761 1.871 1.00 98.12 105 VAL A O 1
ATOM 846 N N . ARG A 1 106 ? -13.678 -1.418 2.099 1.00 97.62 106 ARG A N 1
ATOM 847 C CA . ARG A 1 106 ? -13.731 -1.529 3.574 1.00 97.62 106 ARG A CA 1
ATOM 848 C C . ARG A 1 106 ? -14.471 -2.774 4.072 1.00 97.62 106 ARG A C 1
ATOM 850 O O . ARG A 1 106 ? -14.674 -2.924 5.267 1.00 97.62 106 ARG A O 1
ATOM 857 N N . PHE A 1 107 ? -14.870 -3.642 3.148 1.00 97.81 107 PHE A N 1
ATOM 858 C CA . PHE A 1 107 ? -15.521 -4.919 3.414 1.00 97.81 107 PHE A CA 1
ATOM 859 C C . PHE A 1 107 ? -14.690 -5.989 2.714 1.00 97.81 107 PHE A C 1
ATOM 861 O O . PHE A 1 107 ? -14.658 -6.033 1.484 1.00 97.81 107 PHE A O 1
ATOM 868 N N . ILE A 1 108 ? -13.944 -6.767 3.492 1.00 97.81 108 ILE A N 1
ATOM 869 C CA . ILE A 1 108 ? -12.962 -7.733 2.991 1.00 97.81 108 ILE A CA 1
ATOM 870 C C . ILE A 1 108 ? -13.507 -9.143 3.235 1.00 97.81 108 ILE A C 1
ATOM 872 O O . ILE A 1 108 ? -14.183 -9.375 4.233 1.00 97.81 108 ILE A O 1
ATOM 876 N N . SER A 1 109 ? -13.259 -10.060 2.300 1.00 97.31 109 SER A N 1
ATOM 877 C CA . SER A 1 109 ? -13.619 -11.475 2.444 1.00 97.31 109 SER A CA 1
ATOM 878 C C . SER A 1 109 ? -12.702 -12.167 3.463 1.00 97.31 109 SER A C 1
ATOM 880 O O . SER A 1 109 ? -11.513 -11.848 3.488 1.00 97.31 109 SER A O 1
ATOM 882 N N . PRO A 1 110 ? -13.198 -13.144 4.247 1.00 95.69 110 PRO A N 1
ATOM 883 C CA . PRO A 1 110 ? -12.345 -14.008 5.063 1.00 95.69 110 PRO A CA 1
ATOM 884 C C . PRO A 1 110 ? -11.585 -15.067 4.251 1.00 95.69 110 PRO A C 1
ATOM 886 O O . PRO A 1 110 ? -10.830 -15.849 4.823 1.00 95.69 110 PRO A O 1
ATOM 889 N N . GLU A 1 111 ? -11.810 -15.145 2.937 1.00 96.81 111 GLU A N 1
ATOM 890 C CA . GLU A 1 111 ? -11.098 -16.075 2.063 1.00 96.81 111 GLU A CA 1
ATOM 891 C C . GLU A 1 111 ? -9.585 -15.786 2.078 1.00 96.81 111 GLU A C 1
ATOM 893 O O . GLU A 1 111 ? -9.185 -14.643 1.831 1.00 96.81 111 GLU A O 1
ATOM 898 N N . PRO A 1 112 ? -8.737 -16.790 2.369 1.00 94.69 112 PRO A N 1
ATOM 899 C CA . PRO A 1 112 ? -7.297 -16.593 2.428 1.00 94.69 112 PRO A CA 1
ATOM 900 C C . PRO A 1 112 ? -6.721 -16.332 1.035 1.00 94.69 112 PRO A C 1
ATOM 902 O O . PRO A 1 112 ? -7.174 -16.891 0.034 1.00 94.69 112 PRO A O 1
ATOM 905 N N . VAL A 1 113 ? -5.668 -15.521 0.981 1.00 96.00 113 VAL A N 1
ATOM 906 C CA . VAL A 1 113 ? -4.910 -15.264 -0.247 1.00 96.00 113 VAL A CA 1
ATOM 907 C C . VAL A 1 113 ? -3.600 -16.053 -0.238 1.00 96.00 113 VAL A C 1
ATOM 909 O O . VAL A 1 113 ? -3.027 -16.270 0.821 1.00 96.00 113 VAL A O 1
ATOM 912 N N . PRO A 1 114 ? -3.061 -16.491 -1.388 1.00 97.19 114 PRO A N 1
ATOM 913 C CA . PRO A 1 114 ? -1.777 -17.184 -1.388 1.00 97.19 114 PRO A CA 1
ATOM 914 C C . PRO A 1 114 ? -0.653 -16.287 -0.854 1.00 97.19 114 PRO A C 1
ATOM 916 O O . PRO A 1 114 ? -0.452 -15.177 -1.352 1.00 97.19 114 PRO A O 1
ATOM 919 N N . ARG A 1 115 ? 0.136 -16.793 0.101 1.00 96.00 115 ARG A N 1
ATOM 920 C CA . ARG A 1 115 ? 1.247 -16.047 0.718 1.00 96.00 115 ARG A CA 1
ATOM 921 C C . ARG A 1 115 ? 2.233 -15.464 -0.300 1.00 96.00 115 ARG A C 1
ATOM 923 O O . ARG A 1 115 ? 2.659 -14.325 -0.156 1.00 96.00 115 ARG A 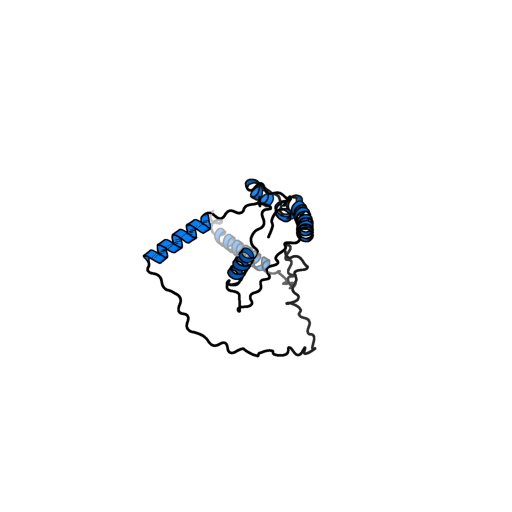O 1
ATOM 930 N N . GLU A 1 116 ? 2.530 -16.203 -1.363 1.00 98.06 116 GLU A N 1
ATOM 931 C CA . GLU A 1 116 ? 3.426 -15.748 -2.433 1.00 98.06 116 GLU A CA 1
ATOM 932 C C . GLU A 1 116 ? 2.927 -14.467 -3.126 1.00 98.06 116 GLU A C 1
ATOM 934 O O . GLU A 1 116 ? 3.725 -13.627 -3.540 1.00 98.06 116 GLU A O 1
ATOM 939 N N . VAL A 1 117 ? 1.606 -14.268 -3.217 1.00 98.19 117 VAL A N 1
ATOM 940 C CA . VAL A 1 117 ? 1.034 -13.024 -3.751 1.00 98.19 117 VAL A CA 1
ATOM 941 C C . VAL A 1 117 ? 1.385 -11.849 -2.836 1.00 98.19 117 VAL A C 1
ATOM 943 O O . VAL A 1 117 ? 1.794 -10.803 -3.340 1.00 98.19 117 VAL A O 1
ATOM 946 N N . ILE A 1 118 ? 1.292 -12.028 -1.512 1.00 97.88 118 ILE A N 1
ATOM 947 C CA . ILE A 1 118 ? 1.682 -11.010 -0.524 1.00 97.88 118 ILE A CA 1
ATOM 948 C C . ILE A 1 118 ? 3.181 -10.709 -0.605 1.00 97.88 118 ILE A C 1
ATOM 950 O O . ILE A 1 118 ? 3.580 -9.545 -0.659 1.00 97.88 118 ILE A O 1
ATOM 954 N N . ASP A 1 119 ? 4.014 -11.742 -0.696 1.00 98.06 119 ASP A N 1
ATOM 955 C CA . ASP A 1 119 ? 5.461 -11.562 -0.804 1.00 98.06 119 ASP A CA 1
ATOM 956 C C . ASP A 1 119 ? 5.833 -10.799 -2.091 1.00 98.06 119 ASP A C 1
ATOM 958 O O . ASP A 1 119 ? 6.673 -9.899 -2.063 1.00 98.06 119 ASP A O 1
ATOM 962 N N . ASN A 1 120 ? 5.172 -11.085 -3.218 1.00 98.81 120 ASN A N 1
ATOM 963 C CA . ASN A 1 120 ? 5.422 -10.396 -4.486 1.00 98.81 120 ASN A CA 1
ATOM 964 C C . ASN A 1 120 ? 4.992 -8.921 -4.468 1.00 98.81 120 ASN A C 1
ATOM 966 O O . ASN A 1 120 ? 5.706 -8.076 -5.021 1.00 98.81 120 ASN A O 1
ATOM 970 N N . VAL A 1 121 ? 3.873 -8.570 -3.822 1.00 98.56 121 VAL A N 1
ATOM 971 C CA . VAL A 1 121 ? 3.484 -7.152 -3.695 1.00 98.56 121 VAL A CA 1
ATOM 972 C C . VAL A 1 121 ? 4.422 -6.386 -2.760 1.00 98.56 121 VAL A C 1
ATOM 974 O O . VAL A 1 121 ? 4.739 -5.235 -3.051 1.00 98.56 121 VAL A O 1
ATOM 977 N N . ILE A 1 122 ? 4.943 -7.025 -1.704 1.00 98.56 122 ILE A N 1
ATOM 978 C CA . ILE A 1 122 ? 5.953 -6.426 -0.815 1.00 98.56 122 ILE A CA 1
ATOM 979 C C . ILE A 1 122 ? 7.281 -6.235 -1.553 1.00 98.56 122 ILE A C 1
ATOM 981 O O . ILE A 1 122 ? 7.843 -5.143 -1.514 1.00 98.56 122 ILE A O 1
ATOM 985 N N . ARG A 1 123 ? 7.754 -7.244 -2.300 1.00 98.75 123 ARG A N 1
ATOM 986 C CA . ARG A 1 123 ? 8.948 -7.109 -3.158 1.00 98.75 123 ARG A CA 1
ATOM 987 C C . ARG A 1 123 ? 8.804 -5.960 -4.149 1.00 98.75 123 ARG A C 1
ATOM 989 O O . ARG A 1 123 ? 9.748 -5.210 -4.347 1.00 98.75 123 ARG A O 1
ATOM 996 N N . THR A 1 124 ? 7.617 -5.806 -4.736 1.00 98.75 124 THR A N 1
ATOM 997 C CA . THR A 1 124 ? 7.316 -4.691 -5.645 1.00 98.75 124 THR A CA 1
ATOM 998 C C . THR A 1 124 ? 7.383 -3.344 -4.923 1.00 98.75 124 THR A C 1
ATOM 1000 O O . THR A 1 124 ? 7.922 -2.390 -5.469 1.00 98.75 124 THR A O 1
ATOM 1003 N N . ALA A 1 125 ? 6.875 -3.246 -3.690 1.00 98.56 125 ALA A N 1
ATOM 1004 C CA . ALA A 1 125 ? 6.976 -2.020 -2.897 1.00 98.56 125 ALA A CA 1
ATOM 1005 C C . ALA A 1 125 ? 8.436 -1.663 -2.559 1.00 98.56 125 ALA A C 1
ATOM 1007 O O . ALA A 1 125 ? 8.803 -0.492 -2.613 1.00 98.56 125 ALA A O 1
ATOM 1008 N N . GLY A 1 126 ? 9.273 -2.671 -2.292 1.00 98.38 126 GLY A N 1
ATOM 1009 C CA . GLY A 1 126 ? 10.704 -2.503 -2.024 1.00 98.38 126 GLY A CA 1
ATOM 1010 C C . GLY A 1 126 ? 11.523 -1.965 -3.202 1.00 98.38 126 GLY A C 1
ATOM 1011 O O . GLY A 1 126 ? 12.649 -1.538 -2.998 1.00 98.38 126 GLY A O 1
ATOM 1012 N N . THR A 1 127 ? 10.981 -1.915 -4.426 1.00 98.44 127 THR A N 1
ATOM 1013 C CA . THR A 1 127 ? 11.681 -1.298 -5.569 1.00 98.44 127 THR A CA 1
ATOM 1014 C C . THR A 1 127 ? 11.522 0.225 -5.628 1.00 98.44 127 THR A C 1
ATOM 1016 O O . THR A 1 127 ? 11.894 0.840 -6.631 1.00 98.44 127 THR A O 1
ATOM 1019 N N . ALA A 1 128 ? 10.884 0.845 -4.631 1.00 98.56 128 ALA A N 1
ATOM 1020 C CA . ALA A 1 128 ? 10.773 2.295 -4.553 1.00 98.56 128 ALA A CA 1
ATOM 1021 C C . ALA A 1 128 ? 12.165 2.941 -4.382 1.00 98.56 128 ALA A C 1
ATOM 1023 O O . ALA A 1 128 ? 13.049 2.346 -3.773 1.00 98.56 128 ALA A O 1
ATOM 1024 N N . PRO A 1 129 ? 12.394 4.161 -4.896 1.00 98.06 129 PRO A N 1
ATOM 1025 C CA . PRO A 1 129 ? 13.610 4.900 -4.574 1.00 98.06 129 PRO A CA 1
ATOM 1026 C C . PRO A 1 129 ? 13.575 5.388 -3.117 1.00 98.06 129 PRO A C 1
ATOM 1028 O O . PRO A 1 129 ? 12.509 5.726 -2.596 1.00 98.06 129 PRO A O 1
ATOM 1031 N N . SER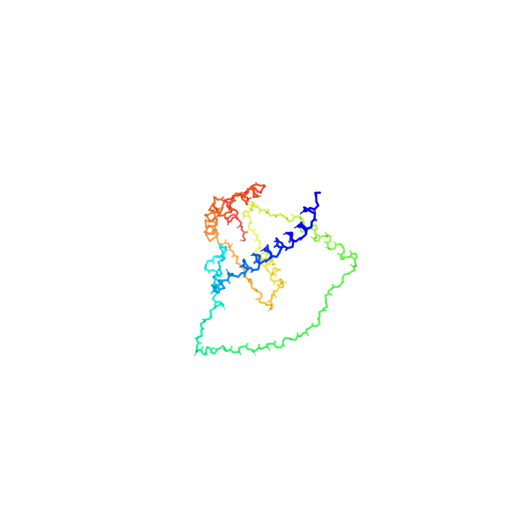 A 1 130 ? 14.741 5.514 -2.483 1.00 98.06 130 SER A N 1
ATOM 1032 C CA . SER A 1 130 ? 14.887 6.126 -1.157 1.00 98.06 130 SER A CA 1
ATOM 1033 C C . SER A 1 130 ? 16.049 7.120 -1.115 1.00 98.06 130 SER A C 1
ATOM 1035 O O . SER A 1 130 ? 17.014 7.022 -1.878 1.00 98.06 130 SER A O 1
ATOM 1037 N N . GLY A 1 131 ? 15.951 8.109 -0.221 1.00 96.44 131 GLY A N 1
ATOM 1038 C CA . GLY A 1 131 ? 17.026 9.075 -0.001 1.00 96.44 131 GLY A CA 1
ATOM 1039 C C . GLY A 1 131 ? 18.295 8.355 0.450 1.00 96.44 131 GLY A C 1
ATOM 1040 O O . GLY A 1 131 ? 18.237 7.546 1.375 1.00 96.44 131 GLY A O 1
ATOM 1041 N N . ALA A 1 132 ? 19.405 8.615 -0.245 1.00 94.00 132 ALA A N 1
ATOM 1042 C CA . ALA A 1 132 ? 20.692 7.954 -0.017 1.00 94.00 132 ALA A CA 1
ATOM 1043 C C . ALA A 1 132 ? 20.612 6.410 0.021 1.00 94.00 132 ALA A C 1
ATOM 1045 O O . ALA A 1 132 ? 21.367 5.779 0.745 1.00 94.00 132 ALA A O 1
ATOM 1046 N N . HIS A 1 133 ? 19.676 5.805 -0.725 1.00 94.62 133 HIS A N 1
ATOM 1047 C CA . HIS A 1 133 ? 19.470 4.350 -0.768 1.00 94.62 133 HIS A CA 1
ATOM 1048 C C . HIS A 1 133 ? 19.227 3.693 0.611 1.00 94.62 133 HIS A C 1
ATOM 1050 O O . HIS A 1 133 ? 19.454 2.510 0.798 1.00 94.62 133 HIS A O 1
ATOM 1056 N N . THR A 1 134 ? 18.685 4.431 1.581 1.00 96.31 134 THR A N 1
ATOM 1057 C CA . THR A 1 134 ? 18.494 3.936 2.963 1.00 96.31 134 THR A CA 1
ATOM 1058 C C . THR A 1 134 ? 17.412 2.868 3.159 1.00 96.31 134 THR A C 1
ATOM 1060 O O . THR A 1 134 ? 17.305 2.332 4.254 1.00 96.31 134 THR A O 1
ATOM 1063 N N . GLU A 1 135 ? 16.575 2.605 2.147 1.00 98.00 135 GLU A N 1
ATOM 1064 C CA . GLU A 1 135 ? 15.426 1.684 2.203 1.00 98.00 135 GLU A CA 1
ATOM 1065 C C . GLU A 1 135 ? 14.671 1.692 3.554 1.00 98.00 135 GLU A C 1
ATOM 1067 O O . GLU A 1 135 ? 14.529 0.646 4.190 1.00 98.00 135 GLU A O 1
ATOM 1072 N N . PRO A 1 136 ? 14.186 2.861 4.036 1.00 97.88 136 PRO A N 1
ATOM 1073 C CA . PRO A 1 136 ? 13.783 3.048 5.431 1.00 97.88 136 PRO A CA 1
ATOM 1074 C C . PRO A 1 136 ? 12.360 2.528 5.697 1.00 97.88 136 PRO A C 1
ATOM 1076 O O . PRO A 1 136 ? 11.517 3.217 6.272 1.00 97.88 136 PRO A O 1
ATOM 1079 N N . TRP A 1 137 ? 12.050 1.322 5.225 1.00 98.31 137 TRP A N 1
ATOM 1080 C CA . TRP A 1 137 ? 10.740 0.692 5.332 1.00 98.31 137 TRP A CA 1
ATOM 1081 C C . TRP A 1 137 ? 10.831 -0.690 5.972 1.00 98.31 137 TRP A C 1
ATOM 1083 O O . TRP A 1 137 ? 11.707 -1.496 5.680 1.00 98.31 137 TRP A O 1
ATOM 1093 N N . THR A 1 138 ? 9.855 -0.996 6.824 1.00 98.44 138 THR A N 1
ATOM 1094 C CA . THR A 1 138 ? 9.603 -2.346 7.334 1.00 98.44 138 THR A CA 1
ATOM 1095 C C . THR A 1 138 ? 8.156 -2.712 7.035 1.00 98.44 138 THR A C 1
ATOM 1097 O O . THR A 1 138 ? 7.235 -1.989 7.410 1.00 98.44 138 THR A O 1
ATOM 1100 N N . PHE A 1 139 ? 7.946 -3.845 6.365 1.00 98.38 139 PHE A N 1
ATOM 1101 C CA . PHE A 1 139 ? 6.613 -4.374 6.079 1.00 98.38 139 PHE A CA 1
ATOM 1102 C C . PHE A 1 139 ? 6.269 -5.467 7.097 1.00 98.38 139 PHE A C 1
ATOM 1104 O O . PHE A 1 139 ? 6.795 -6.576 7.026 1.00 98.38 139 PHE A O 1
ATOM 1111 N N . VAL A 1 140 ? 5.384 -5.160 8.049 1.00 98.19 140 VAL A N 1
ATOM 1112 C CA . VAL A 1 140 ? 4.939 -6.114 9.078 1.00 98.19 140 VAL A CA 1
ATOM 1113 C C . VAL A 1 140 ? 3.703 -6.863 8.585 1.00 98.19 140 VAL A C 1
ATOM 1115 O O . VAL A 1 140 ? 2.645 -6.272 8.380 1.00 98.19 140 VAL A O 1
ATOM 1118 N N . VAL A 1 141 ? 3.834 -8.177 8.395 1.00 97.62 141 VAL A N 1
ATOM 1119 C CA . VAL A 1 141 ? 2.741 -9.050 7.945 1.00 97.62 141 VAL A CA 1
ATOM 1120 C C . VAL A 1 141 ? 2.157 -9.795 9.141 1.00 97.62 141 VAL A C 1
ATOM 1122 O O . VAL A 1 141 ? 2.836 -10.623 9.745 1.00 97.62 141 VAL A O 1
ATOM 1125 N N . VAL A 1 142 ? 0.886 -9.538 9.456 1.00 97.19 142 VAL A N 1
ATOM 1126 C CA . VAL A 1 142 ? 0.174 -10.166 10.579 1.00 97.19 142 VAL A CA 1
ATOM 1127 C C . VAL A 1 142 ? -0.902 -11.106 10.043 1.00 97.19 142 VAL A C 1
ATOM 1129 O O . VAL A 1 142 ? -1.828 -10.674 9.363 1.00 97.19 142 VAL A O 1
ATOM 1132 N N . SER A 1 143 ? -0.775 -12.397 10.351 1.00 95.94 143 SER A N 1
ATOM 1133 C CA . SER A 1 143 ? -1.763 -13.434 9.999 1.00 95.94 143 SER A CA 1
ATOM 1134 C C . SER A 1 143 ? -2.385 -14.111 11.224 1.00 95.94 143 SER A C 1
ATOM 1136 O O . SER A 1 143 ? -3.471 -14.679 11.113 1.00 95.94 143 SER A O 1
ATOM 1138 N N . ASP A 1 144 ? -1.736 -14.010 12.388 1.00 96.88 144 ASP A N 1
ATOM 1139 C CA . ASP A 1 144 ? -2.224 -14.562 13.649 1.00 96.88 144 ASP A CA 1
ATOM 1140 C C . ASP A 1 144 ? -3.547 -13.890 14.078 1.00 96.88 144 ASP A C 1
ATOM 1142 O O . ASP A 1 144 ? -3.567 -12.667 14.264 1.00 96.88 144 ASP A O 1
ATOM 1146 N N . PRO A 1 145 ? -4.654 -14.647 14.226 1.00 97.06 145 PRO A N 1
ATOM 1147 C CA . PRO A 1 145 ? -5.961 -14.079 14.549 1.00 97.06 145 PRO A CA 1
ATOM 1148 C C . PRO A 1 145 ? -5.997 -13.302 15.865 1.00 97.06 145 PRO A C 1
ATOM 1150 O O . PRO A 1 145 ? -6.650 -12.264 15.923 1.00 97.06 145 PRO A O 1
ATOM 1153 N N . GLU A 1 146 ? -5.282 -13.769 16.892 1.00 98.12 146 GLU A N 1
ATOM 1154 C CA . GLU A 1 146 ? -5.248 -13.099 18.195 1.00 98.12 146 GLU A CA 1
ATOM 1155 C C . GLU A 1 146 ? -4.549 -11.743 18.080 1.00 98.12 146 GLU A C 1
ATOM 1157 O O . GLU A 1 146 ? -5.101 -10.716 18.466 1.00 98.12 146 GLU A O 1
ATOM 1162 N N . THR A 1 147 ? -3.376 -11.708 17.445 1.00 98.31 147 THR A N 1
ATOM 1163 C CA . THR A 1 147 ? -2.633 -10.464 17.203 1.00 98.31 147 THR A CA 1
ATOM 1164 C C . THR A 1 147 ? -3.460 -9.462 16.393 1.00 98.31 147 THR A C 1
ATOM 1166 O O . THR A 1 147 ? -3.500 -8.279 16.734 1.00 98.31 147 THR A O 1
ATOM 1169 N N . LYS A 1 148 ? -4.169 -9.909 15.345 1.00 98.25 148 LYS A N 1
ATOM 1170 C CA . LYS A 1 148 ? -5.081 -9.041 14.577 1.00 98.25 148 LYS A CA 1
ATOM 1171 C C . LYS A 1 148 ? -6.211 -8.479 15.442 1.00 98.25 148 LYS A C 1
ATOM 1173 O O . LYS A 1 148 ? -6.518 -7.293 15.331 1.00 98.25 148 LYS A O 1
ATOM 1178 N N . HIS A 1 149 ? -6.789 -9.305 16.310 1.00 98.44 149 HIS A N 1
ATOM 1179 C CA . HIS A 1 149 ? -7.862 -8.877 17.197 1.00 98.44 149 HIS A CA 1
ATOM 1180 C C . HIS A 1 149 ? -7.384 -7.832 18.208 1.00 98.44 149 HIS A C 1
ATOM 1182 O O . HIS A 1 149 ? -8.032 -6.801 18.382 1.00 98.44 149 HIS A O 1
ATOM 1188 N N . GLN A 1 150 ? -6.200 -8.021 18.793 1.00 98.69 150 GLN A N 1
ATOM 1189 C CA . GLN A 1 150 ? -5.594 -7.016 19.671 1.00 98.69 150 GLN A CA 1
ATOM 1190 C C . GLN A 1 150 ? -5.340 -5.690 18.934 1.00 98.69 150 GLN A C 1
ATOM 1192 O O . GLN A 1 150 ? -5.658 -4.624 19.459 1.00 98.69 150 GLN A O 1
ATOM 1197 N N . ILE A 1 151 ? -4.855 -5.738 17.684 1.00 98.62 151 ILE A N 1
ATOM 1198 C CA . ILE A 1 151 ? -4.718 -4.540 16.834 1.00 98.62 151 ILE A CA 1
ATOM 1199 C C . ILE A 1 151 ? -6.076 -3.864 16.627 1.00 98.62 151 ILE A C 1
ATOM 1201 O O . ILE A 1 151 ? -6.175 -2.642 16.731 1.00 98.62 151 ILE A O 1
ATOM 1205 N N . ARG A 1 152 ? -7.131 -4.639 16.346 1.00 98.56 152 ARG A N 1
ATOM 1206 C CA . ARG A 1 152 ? -8.481 -4.101 16.160 1.00 98.56 152 ARG A CA 1
ATOM 1207 C C . ARG A 1 152 ? -8.960 -3.351 17.396 1.00 98.56 152 ARG A C 1
ATOM 1209 O O . ARG A 1 152 ? -9.417 -2.224 17.245 1.00 98.56 152 ARG A O 1
ATOM 1216 N N . LEU A 1 153 ? -8.842 -3.946 18.581 1.00 98.69 153 LEU A N 1
ATOM 1217 C CA . LEU A 1 153 ? -9.292 -3.326 19.829 1.00 98.69 153 LEU A CA 1
ATOM 1218 C C . LEU A 1 153 ? -8.622 -1.964 20.054 1.00 98.69 153 LEU A C 1
ATOM 1220 O O . LEU A 1 153 ? -9.320 -0.977 20.271 1.00 98.69 153 LEU A O 1
ATOM 1224 N N . ILE A 1 154 ? -7.296 -1.900 19.894 1.00 98.75 154 ILE A N 1
ATOM 1225 C CA . ILE A 1 154 ? -6.525 -0.655 20.033 1.00 98.75 154 ILE A CA 1
ATOM 1226 C C . ILE A 1 154 ? -6.983 0.386 19.001 1.00 98.75 154 ILE A C 1
ATOM 1228 O O . ILE A 1 154 ? -7.227 1.543 19.335 1.00 98.75 154 ILE A O 1
ATOM 1232 N N . VAL A 1 155 ? -7.131 -0.010 17.732 1.00 98.56 155 VAL A N 1
ATOM 1233 C CA . VAL A 1 155 ? -7.528 0.920 16.663 1.00 98.56 155 VAL A CA 1
ATOM 1234 C C . VAL A 1 155 ? -8.949 1.448 16.863 1.00 98.56 155 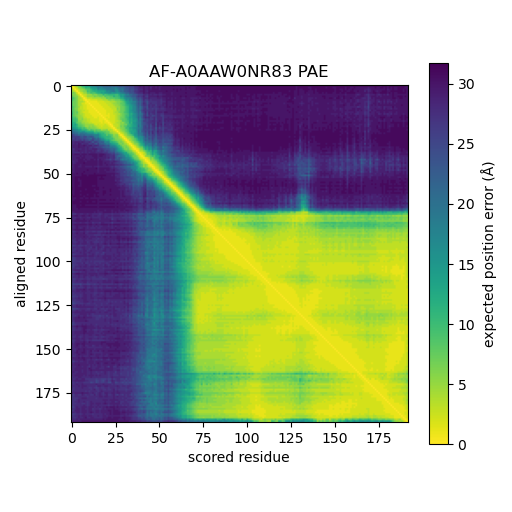VAL A C 1
ATOM 1236 O O . VAL A 1 155 ? -9.181 2.633 16.631 1.00 98.56 155 VAL A O 1
ATOM 1239 N N . GLU A 1 156 ? -9.908 0.602 17.250 1.00 98.62 156 GLU A N 1
ATOM 1240 C CA . GLU A 1 156 ? -11.298 1.029 17.458 1.00 98.62 156 GLU A CA 1
ATOM 1241 C C . GLU A 1 156 ? -11.430 1.975 18.662 1.00 98.62 156 GLU A C 1
ATOM 1243 O O . GLU A 1 156 ? -12.155 2.967 18.562 1.00 98.62 156 GLU A O 1
ATOM 1248 N N . GLU A 1 157 ? -10.695 1.724 19.753 1.00 98.50 157 GLU A N 1
ATOM 1249 C CA . GLU A 1 157 ? -10.628 2.618 20.919 1.00 98.50 157 GLU A CA 1
ATOM 1250 C C . GLU A 1 157 ? -10.084 4.003 20.529 1.00 98.50 157 GLU A C 1
ATOM 1252 O O . GLU A 1 157 ? -10.731 5.030 20.762 1.00 98.50 157 GLU A O 1
ATOM 1257 N N . GLU A 1 158 ? -8.939 4.044 19.842 1.00 98.44 158 GLU A N 1
ATOM 1258 C CA . GLU A 1 158 ? -8.325 5.302 19.415 1.00 98.44 158 GLU A CA 1
ATOM 1259 C C . GLU A 1 158 ? -9.188 6.044 18.378 1.00 98.44 158 GLU A C 1
ATOM 1261 O O . GLU A 1 158 ? -9.333 7.272 18.425 1.00 98.44 158 GLU A O 1
ATOM 1266 N N . GLU A 1 159 ? -9.819 5.321 17.452 1.00 98.06 159 GLU A N 1
ATOM 1267 C CA . GLU A 1 159 ? -10.714 5.919 16.465 1.00 98.06 159 GLU A CA 1
ATOM 1268 C C . GLU A 1 159 ? -11.993 6.470 17.098 1.00 98.06 159 GLU A C 1
ATOM 1270 O O . GLU A 1 159 ? -12.483 7.515 16.671 1.00 98.06 159 GLU A O 1
ATOM 1275 N N . GLU A 1 160 ? -12.536 5.845 18.141 1.00 97.94 160 GLU A N 1
ATOM 1276 C CA . GLU A 1 160 ? -13.688 6.414 18.840 1.00 97.94 160 GLU A CA 1
ATOM 1277 C C . GLU A 1 160 ? -13.345 7.791 19.428 1.00 97.94 160 GLU A C 1
ATOM 1279 O O . GLU A 1 160 ? -14.081 8.764 19.223 1.00 97.94 160 GLU A O 1
ATOM 1284 N N . VAL A 1 161 ? -12.185 7.913 20.077 1.00 97.56 161 VAL A N 1
ATOM 1285 C CA . VAL A 1 161 ? -11.692 9.198 20.593 1.00 97.56 161 VAL A CA 1
ATOM 1286 C C . VAL A 1 161 ? -11.402 10.181 19.447 1.00 97.56 161 VAL A C 1
ATOM 1288 O O . VAL A 1 161 ? -11.694 11.375 19.565 1.00 97.56 161 VAL A O 1
ATOM 1291 N N . ASN A 1 162 ? -10.903 9.708 18.299 1.00 97.19 162 ASN A N 1
ATOM 1292 C CA . ASN A 1 162 ? -10.687 10.551 17.120 1.00 97.19 162 ASN A CA 1
ATOM 1293 C C . ASN A 1 162 ? -11.977 11.184 16.608 1.00 97.19 162 ASN A C 1
ATOM 1295 O O . ASN A 1 162 ? -12.050 12.408 16.471 1.00 97.19 162 ASN A O 1
ATOM 1299 N N . TYR A 1 163 ? -12.992 10.358 16.357 1.00 95.31 163 TYR A N 1
ATOM 1300 C CA . TYR A 1 163 ? -14.274 10.804 15.817 1.00 95.31 163 TYR A CA 1
ATOM 1301 C C . TYR A 1 163 ? -15.031 11.697 16.796 1.00 95.31 163 TYR A C 1
ATOM 1303 O O . TYR A 1 163 ? -15.746 12.601 16.370 1.00 95.31 163 TYR A O 1
ATOM 1311 N N . ARG A 1 164 ? -14.903 11.448 18.103 1.00 95.19 164 ARG A N 1
ATOM 1312 C CA . ARG A 1 164 ? -15.615 12.226 19.123 1.00 95.19 164 ARG A CA 1
ATOM 1313 C C . ARG A 1 164 ? -14.913 13.527 19.496 1.00 95.19 164 ARG A C 1
ATOM 1315 O O . ARG A 1 164 ? -15.599 14.453 19.919 1.00 95.19 164 ARG A O 1
ATOM 1322 N N . GLN A 1 165 ? -13.580 13.579 19.426 1.00 94.56 165 GLN A N 1
ATOM 1323 C CA . GLN A 1 165 ? -12.805 14.659 20.048 1.00 94.56 165 GLN A CA 1
ATOM 1324 C C . GLN A 1 165 ? -11.645 15.170 19.182 1.00 94.56 165 GLN A C 1
ATOM 1326 O O . GLN A 1 165 ? -11.583 16.370 18.922 1.00 94.56 165 GLN A O 1
ATOM 1331 N N . ARG A 1 166 ? -10.725 14.303 18.726 1.00 96.06 166 ARG A N 1
ATOM 1332 C CA . ARG A 1 166 ? -9.433 14.762 18.159 1.00 96.06 166 ARG A CA 1
ATOM 1333 C C . ARG A 1 166 ? -9.522 15.325 16.735 1.00 96.06 166 ARG A C 1
ATOM 1335 O O . ARG A 1 166 ? -8.785 16.248 16.405 1.00 96.06 166 ARG A O 1
ATOM 1342 N N . MET A 1 167 ? -10.419 14.810 15.889 1.00 94.25 167 MET A N 1
ATOM 1343 C CA . MET A 1 167 ? -10.519 15.225 14.477 1.00 94.25 167 MET A CA 1
ATOM 1344 C C . MET A 1 1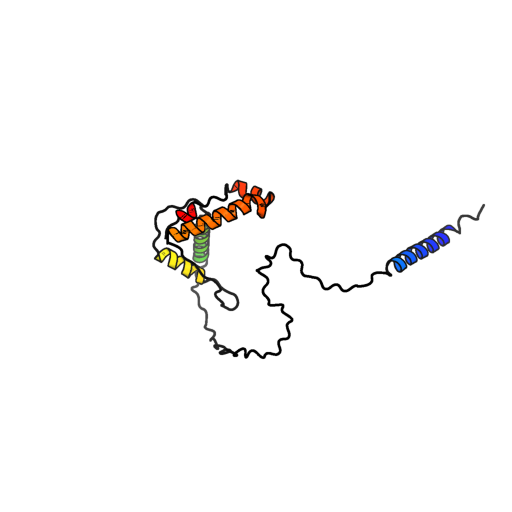67 ? -11.240 16.571 14.278 1.00 94.25 167 MET A C 1
ATOM 1346 O O . MET A 1 167 ? -11.013 17.256 13.278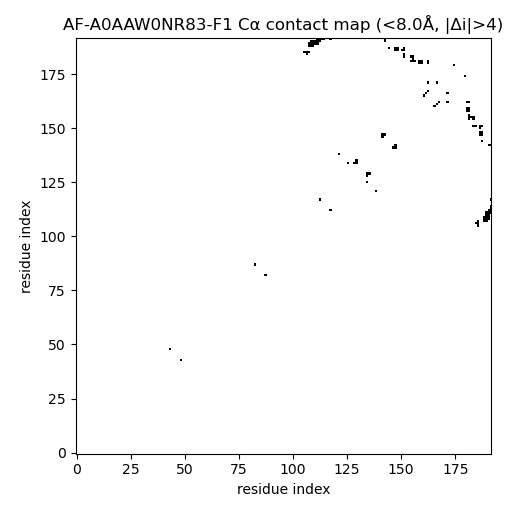 1.00 94.25 167 MET A O 1
ATOM 1350 N N . GLY A 1 168 ? -12.102 16.953 15.225 1.00 95.25 168 GLY A N 1
ATOM 1351 C CA . GLY A 1 168 ? -12.960 18.134 15.134 1.00 95.25 168 GLY A CA 1
ATOM 1352 C C . GLY A 1 168 ? -14.079 18.026 14.086 1.00 95.25 168 GLY A C 1
ATOM 1353 O O . GLY A 1 168 ? -14.076 17.167 13.200 1.00 95.25 168 GLY A O 1
ATOM 1354 N N . ASP A 1 169 ? -15.046 18.943 14.163 1.00 95.38 169 ASP A N 1
ATOM 1355 C CA . ASP A 1 169 ? -16.303 18.859 13.399 1.00 95.38 169 ASP A CA 1
ATOM 1356 C C . ASP A 1 169 ? -16.101 18.857 11.881 1.00 95.38 169 ASP A C 1
ATOM 1358 O O . ASP A 1 169 ? -16.764 18.113 11.157 1.00 95.38 169 ASP A O 1
ATOM 1362 N N . LYS A 1 170 ? -15.161 19.672 11.386 1.00 96.19 170 LYS A N 1
ATOM 1363 C CA . LYS A 1 170 ? -14.903 19.803 9.946 1.00 96.19 170 LYS A CA 1
ATOM 1364 C C . LYS A 1 170 ? -14.448 18.478 9.334 1.00 96.19 170 LYS A C 1
ATOM 1366 O O . LYS A 1 170 ? -14.983 18.063 8.309 1.00 96.19 170 LYS A O 1
ATOM 1371 N N . TRP A 1 171 ? -13.476 17.813 9.955 1.00 96.31 171 TRP A N 1
ATOM 1372 C CA . TRP A 1 171 ? -12.945 16.560 9.424 1.00 96.31 171 TRP A CA 1
ATOM 1373 C C . TRP A 1 171 ? -13.993 15.445 9.526 1.00 96.31 171 TRP A C 1
ATOM 1375 O O . TRP A 1 171 ? -14.226 14.726 8.554 1.00 96.31 171 TRP A O 1
ATOM 1385 N N . VAL A 1 172 ? -14.723 15.362 10.641 1.00 95.75 172 VAL A N 1
ATOM 1386 C CA . VAL A 1 172 ? -15.834 14.408 10.787 1.00 95.75 172 VAL A CA 1
ATOM 1387 C C . VAL A 1 172 ? -16.898 14.619 9.699 1.00 95.75 172 VAL A C 1
ATOM 1389 O O . VAL A 1 172 ? -17.360 13.655 9.084 1.00 95.75 172 VAL A O 1
ATOM 1392 N N . GLN A 1 173 ? -17.239 15.872 9.386 1.00 96.62 173 GLN A N 1
ATOM 1393 C CA . GLN A 1 173 ? -18.174 16.198 8.308 1.00 96.62 173 GLN A CA 1
ATOM 1394 C C . GLN A 1 173 ? -17.649 15.773 6.928 1.00 96.62 173 GLN A C 1
ATOM 1396 O O . GLN A 1 173 ? -18.403 15.212 6.128 1.00 96.62 173 GLN A O 1
ATOM 1401 N N . ASP A 1 174 ? -16.359 15.975 6.649 1.00 97.38 174 ASP A N 1
ATOM 1402 C CA . ASP A 1 174 ? -15.735 15.551 5.391 1.00 97.38 174 ASP A CA 1
ATOM 1403 C C . ASP A 1 174 ? -15.770 14.023 5.205 1.00 97.38 174 ASP A C 1
ATOM 1405 O O . ASP A 1 174 ? -15.931 13.536 4.077 1.00 97.38 174 ASP A O 1
ATOM 1409 N N . LEU A 1 175 ? -15.678 13.263 6.302 1.00 96.62 175 LEU A N 1
ATOM 1410 C CA . LEU A 1 175 ? -15.762 11.799 6.313 1.00 96.62 175 LEU A CA 1
ATOM 1411 C C . LEU A 1 175 ? -17.190 11.270 6.130 1.00 96.62 175 LEU A C 1
ATOM 1413 O O . LEU A 1 175 ? -17.358 10.134 5.680 1.00 96.62 175 LEU A O 1
ATOM 1417 N N . ALA A 1 176 ? -18.226 12.075 6.391 1.00 95.75 176 ALA A N 1
ATOM 1418 C CA . ALA A 1 176 ? -19.622 11.628 6.358 1.00 95.75 176 ALA A CA 1
ATOM 1419 C C . ALA A 1 176 ? -20.017 10.983 5.016 1.00 95.75 176 ALA A C 1
ATOM 1421 O O . ALA A 1 176 ? -20.697 9.955 4.984 1.00 95.75 176 ALA A O 1
ATOM 1422 N N . ARG A 1 177 ? -19.517 11.519 3.891 1.00 97.00 177 ARG A N 1
ATOM 1423 C CA . ARG A 1 177 ? -19.766 10.955 2.548 1.00 97.00 177 ARG A CA 1
ATOM 1424 C C . ARG A 1 177 ? -19.195 9.546 2.361 1.00 97.00 177 ARG A C 1
ATOM 1426 O O . ARG A 1 177 ? -19.674 8.799 1.513 1.00 97.00 177 ARG A O 1
ATOM 1433 N N . LEU A 1 178 ? -18.160 9.197 3.125 1.00 97.50 178 LEU A N 1
ATOM 1434 C CA . LEU A 1 178 ? -17.498 7.894 3.084 1.00 97.50 178 LEU A CA 1
ATOM 1435 C C . LEU A 1 178 ? -18.186 6.866 3.985 1.00 97.50 178 LEU A C 1
ATOM 1437 O O . LEU A 1 178 ? -17.887 5.680 3.853 1.00 97.50 178 LEU A O 1
ATOM 1441 N N . LYS A 1 179 ? -19.097 7.314 4.864 1.00 97.25 179 LYS A N 1
ATOM 1442 C CA . LYS A 1 179 ? -19.819 6.484 5.840 1.00 97.25 179 LYS A CA 1
ATOM 1443 C C . LYS A 1 179 ? -18.876 5.644 6.709 1.00 97.25 179 LYS A C 1
ATOM 1445 O O . LYS A 1 179 ? -19.169 4.494 7.020 1.00 97.25 179 LYS A O 1
ATOM 1450 N N . THR A 1 180 ? -17.722 6.208 7.057 1.00 97.44 180 THR A N 1
ATOM 1451 C CA . THR A 1 180 ? -16.762 5.589 7.971 1.00 97.44 180 THR A CA 1
ATOM 1452 C C . THR A 1 180 ? -17.093 5.947 9.413 1.00 97.44 180 THR A C 1
ATOM 1454 O O . THR A 1 180 ? -17.613 7.027 9.687 1.00 97.44 180 THR A O 1
ATOM 1457 N N . ASN A 1 181 ? -16.783 5.037 10.327 1.00 96.62 181 ASN A N 1
ATOM 1458 C CA . ASN A 1 181 ? -16.857 5.239 11.769 1.00 96.62 181 ASN A CA 1
ATOM 1459 C C . ASN A 1 181 ? -15.641 4.560 12.429 1.00 96.62 181 ASN A C 1
ATOM 1461 O O . ASN A 1 181 ? -14.686 4.182 11.736 1.00 96.62 181 ASN A O 1
ATOM 1465 N N . TRP A 1 182 ? -15.666 4.428 13.752 1.00 97.88 182 TRP A N 1
ATOM 1466 C CA . TRP A 1 182 ? -14.595 3.797 14.520 1.00 97.88 182 TRP A CA 1
ATOM 1467 C C . TRP A 1 182 ? -14.576 2.266 14.441 1.00 97.88 182 TRP A C 1
ATOM 1469 O O . TRP A 1 182 ? -13.541 1.692 14.730 1.00 97.88 182 TRP A O 1
ATOM 1479 N N . ILE A 1 183 ? -15.640 1.602 13.974 1.00 98.12 183 ILE A N 1
ATOM 1480 C CA . ILE A 1 183 ? -15.706 0.133 13.885 1.00 98.12 183 ILE A CA 1
ATOM 1481 C C . ILE A 1 183 ? -14.939 -0.355 12.646 1.00 98.12 183 ILE A C 1
ATOM 1483 O O . ILE A 1 183 ? -15.256 0.026 11.514 1.00 98.12 183 ILE A O 1
ATOM 1487 N N . LYS A 1 184 ? -13.936 -1.216 12.843 1.00 98.19 184 LYS A N 1
ATOM 1488 C CA . LYS A 1 184 ? -12.989 -1.694 11.821 1.00 98.19 184 LYS A CA 1
ATOM 1489 C C . LYS A 1 184 ? -13.000 -3.221 11.695 1.00 98.19 184 LYS A C 1
ATOM 1491 O O . LYS A 1 184 ? -11.966 -3.874 11.792 1.00 98.19 184 LYS A O 1
ATOM 1496 N N . GLU A 1 185 ? -14.169 -3.795 11.416 1.00 98.12 185 GLU A N 1
ATOM 1497 C CA . GLU A 1 185 ? -14.372 -5.251 11.287 1.00 98.12 185 GLU A CA 1
ATOM 1498 C C . GLU A 1 185 ? -13.362 -5.948 10.357 1.00 98.12 185 GLU A C 1
ATOM 1500 O O . GLU A 1 185 ? -12.915 -7.061 10.628 1.00 98.12 185 GLU A O 1
ATOM 1505 N N . TYR A 1 186 ? -12.937 -5.269 9.289 1.00 98.06 186 TYR A N 1
ATOM 1506 C CA . TYR A 1 186 ? -11.957 -5.792 8.341 1.00 98.06 186 TYR A CA 1
ATOM 1507 C C . TYR A 1 186 ? -10.592 -6.141 8.965 1.00 98.06 186 TYR A C 1
ATOM 1509 O O . TYR A 1 186 ? -9.850 -6.898 8.346 1.00 98.06 186 TYR A O 1
ATOM 1517 N N . LEU A 1 187 ? -10.254 -5.626 10.155 1.00 98.12 187 LEU A N 1
ATOM 1518 C CA . LEU A 1 187 ? -9.020 -5.983 10.867 1.00 98.12 187 LEU A CA 1
ATOM 1519 C C . LEU A 1 187 ? -9.046 -7.426 11.395 1.00 98.12 187 LEU A C 1
ATOM 1521 O O . LEU A 1 187 ? -8.013 -8.086 11.375 1.00 98.12 187 LEU A O 1
ATOM 1525 N N . ASP A 1 188 ? -10.219 -7.947 11.765 1.00 97.88 188 ASP A N 1
ATOM 1526 C CA . ASP A 1 188 ? -10.373 -9.363 12.125 1.00 97.88 188 ASP A CA 1
ATOM 1527 C C . ASP A 1 188 ? -10.565 -10.240 10.884 1.00 97.88 188 ASP A C 1
ATOM 1529 O O . ASP A 1 188 ? -9.991 -11.325 10.785 1.00 97.88 188 ASP A O 1
ATOM 1533 N N . VAL A 1 189 ? -11.369 -9.768 9.926 1.00 97.12 189 VAL A N 1
ATOM 1534 C CA . VAL A 1 189 ? -11.837 -10.586 8.796 1.00 97.12 189 VAL A CA 1
ATOM 1535 C C . VAL A 1 189 ? -10.772 -10.777 7.715 1.00 97.12 189 VAL A C 1
ATOM 1537 O O . VAL A 1 189 ? -10.726 -11.838 7.106 1.00 97.12 189 VAL A O 1
ATOM 1540 N N . ALA A 1 190 ? -9.905 -9.796 7.451 1.00 94.69 190 ALA A N 1
ATOM 1541 C CA . ALA A 1 190 ? -8.915 -9.917 6.379 1.00 94.69 190 ALA A CA 1
ATOM 1542 C C . ALA A 1 190 ? -7.904 -11.042 6.667 1.00 94.69 190 ALA A C 1
ATOM 1544 O O . ALA A 1 190 ? -7.266 -11.044 7.723 1.00 94.69 190 ALA A O 1
ATOM 1545 N N . HIS A 1 191 ? -7.738 -11.979 5.731 1.00 87.81 191 HIS A N 1
ATOM 1546 C CA . HIS A 1 191 ? -6.836 -13.125 5.868 1.00 87.81 191 HIS A CA 1
ATOM 1547 C C . HIS A 1 191 ? -5.728 -13.142 4.808 1.00 87.81 191 HIS A C 1
ATOM 1549 O O . HIS A 1 191 ? -5.921 -12.702 3.675 1.00 87.81 191 HIS A O 1
ATOM 1555 N N . ILE A 1 192 ? -4.570 -13.662 5.226 1.00 76.31 192 ILE A N 1
ATOM 1556 C CA . ILE A 1 192 ? -3.354 -13.943 4.448 1.00 76.31 192 ILE A CA 1
ATOM 1557 C C . ILE A 1 192 ? -3.044 -15.428 4.598 1.00 76.31 192 ILE A C 1
ATOM 1559 O O . ILE A 1 192 ? -3.350 -15.961 5.690 1.00 76.31 192 ILE A O 1
#

Mean predicted aligned error: 16.38 Å

Secondary structure (DSSP, 8-state):
--SSSSSHHHHHHHHHHHHHHHHHHHTS-------------TTS-GGG--GGG-------------------PPP----PPP--HHHHHHHHHHHHHHHHH----S---SPPPPHHHHHHHHHHHTTS--GGG-----------HHHHHHHHHHHHHHHHHIIIIISHHHHHHHHHTTT--S--THHHH---

Solvent-accessible surface area (backbone atoms only — not comparable to full-atom values): 12684 Å² total; per-residue (Å²): 142,90,81,78,82,76,56,58,68,56,52,52,52,54,50,53,52,52,54,49,50,50,56,57,58,70,69,69,77,79,81,83,76,85,70,78,83,76,86,82,57,95,86,57,62,81,88,71,64,72,72,86,81,63,92,64,92,66,95,64,84,72,79,72,75,77,77,72,73,70,74,81,74,78,89,72,92,87,81,77,93,83,71,57,69,70,58,48,54,51,52,52,51,52,50,49,57,56,58,69,66,66,71,96,76,82,78,55,62,64,66,67,47,65,61,68,59,57,53,51,54,50,56,57,59,68,70,57,90,46,78,91,70,61,63,93,72,83,88,86,84,84,66,55,66,66,63,31,43,55,50,35,54,55,50,30,55,53,34,44,49,30,74,75,58,73,56,44,70,68,52,51,56,68,42,54,87,73,71,70,73,38,80,56,67,41,47,64,37,50,44,88

Organism: NCBI:txid88201

Radius of gyration: 33.87 Å; Cα contacts (8 Å, |Δi|>4): 63; chains: 1; bounding box: 55×111×57 Å

pLDDT: mean 81.93, std 21.46, range [32.91, 98.81]

Nearest PDB structures (foldseek):
  4ttc-assembly2_D  TM=1.001E+00  e=9.815E-14  Homo sapiens
  5yak-assembly2_B  TM=1.001E+00  e=1.276E-13  Homo sapiens
  5yak-assembly3_D  TM=1.002E+00  e=2.301E-13  Homo sapiens
  3gfd-assembly1_B  TM=1.002E+00  e=2.301E-13  Mus musculus
  5yak-assembly1_A  TM=1.001E+00  e=2.301E-13  Homo sapiens